Protein AF-A0A1N6SC49-F1 (afdb_monomer_lite)

Sequence (322 aa):
MNSLDRAREGTWRAARDRLRRPRDLLALYFQEPLQEEPRKALQETARELQNAAEGGMLEVKRRRFSQLYQELAEAQFSNSPLRHLPELASRGALLVVVVGLQGAILRDQSAWGEQTLPAHGHNPPRSEEAAGEPGAAEEMRLIVADVKDIMAKDPSARMDGAIKNILLQLQKYKKEAATFQKLKEQASEYRLEMYTRTFSASFQEIFSSIRRNYQEYQARKTGTPLMDTSKWSAVVVDQMEEAHRIHATALFLTKEQSNLREPLVTLARRAETAGALLDRDQEAARACAGGDQEAWRLNRAIAQEAARRLLDWTDSPHPEES

Organism: NCBI:txid159291

Structure (mmCIF, N/CA/C/O backbone):
data_AF-A0A1N6SC49-F1
#
_entry.id   AF-A0A1N6SC49-F1
#
loop_
_atom_site.group_PDB
_atom_site.id
_atom_site.type_symbol
_atom_site.label_atom_id
_atom_site.label_alt_id
_atom_site.label_comp_id
_atom_site.label_asym_id
_atom_site.label_entity_id
_atom_site.label_seq_id
_atom_site.pdbx_PDB_ins_code
_atom_site.Cartn_x
_atom_site.Cartn_y
_atom_site.Cartn_z
_atom_site.occupancy
_atom_site.B_iso_or_equiv
_atom_site.auth_seq_id
_atom_site.auth_comp_id
_atom_site.auth_asym_id
_atom_site.auth_atom_id
_atom_site.pdbx_PDB_model_num
ATOM 1 N N . MET A 1 1 ? -26.501 11.870 11.389 1.00 65.44 1 MET A N 1
ATOM 2 C CA . MET A 1 1 ? -25.057 11.575 11.276 1.00 65.44 1 MET A CA 1
ATOM 3 C C . MET A 1 1 ? -24.371 12.168 12.496 1.00 65.44 1 MET A C 1
ATOM 5 O O . MET A 1 1 ? -24.495 13.375 12.700 1.00 65.44 1 MET A O 1
ATOM 9 N N . ASN A 1 2 ? -23.781 11.341 13.364 1.00 86.25 2 ASN A N 1
ATOM 10 C CA . ASN A 1 2 ? -23.166 11.831 14.608 1.00 86.25 2 ASN A CA 1
ATOM 11 C C . ASN A 1 2 ? -21.835 12.576 14.304 1.00 86.25 2 ASN A C 1
ATOM 13 O O . ASN A 1 2 ? -21.420 12.681 13.146 1.00 86.25 2 ASN A O 1
ATOM 17 N N . SER A 1 3 ? -21.202 13.198 15.306 1.00 84.38 3 SER A N 1
ATOM 18 C CA . SER A 1 3 ? -19.935 13.937 15.123 1.00 84.38 3 SER A CA 1
ATOM 19 C C . SER A 1 3 ? -18.795 13.041 14.625 1.00 84.38 3 SER A C 1
ATOM 21 O O . SER A 1 3 ? -18.055 13.447 13.729 1.00 84.38 3 SER A O 1
ATOM 23 N N . LEU A 1 4 ? -18.714 11.811 15.135 1.00 87.00 4 LEU A N 1
ATOM 24 C CA . LEU A 1 4 ? -17.745 10.799 14.718 1.00 87.00 4 LEU A CA 1
ATOM 25 C C . LEU A 1 4 ? -17.907 10.422 13.234 1.00 87.00 4 LEU A C 1
ATOM 27 O O . LEU A 1 4 ? -16.926 10.400 12.495 1.00 87.00 4 LEU A O 1
ATOM 31 N N . ASP A 1 5 ? -19.134 10.190 12.771 1.00 88.19 5 ASP A N 1
ATOM 32 C CA . ASP A 1 5 ? -19.440 9.852 11.378 1.00 88.19 5 ASP A CA 1
ATOM 33 C C . ASP A 1 5 ? -19.028 10.986 10.430 1.00 88.19 5 ASP A C 1
ATOM 35 O O . ASP A 1 5 ? -18.439 10.740 9.381 1.00 88.19 5 ASP A O 1
ATOM 39 N N . ARG A 1 6 ? -19.279 12.247 10.817 1.00 86.94 6 ARG A N 1
ATOM 40 C CA . ARG A 1 6 ? -18.839 13.427 10.051 1.00 86.94 6 ARG A CA 1
ATOM 41 C C . ARG A 1 6 ? -17.319 13.524 9.959 1.00 86.94 6 ARG A C 1
ATOM 43 O O . ARG A 1 6 ? -16.801 13.779 8.873 1.00 86.94 6 ARG A O 1
ATOM 50 N N . ALA A 1 7 ? -16.618 13.314 11.073 1.00 84.00 7 ALA A N 1
ATOM 51 C CA . ALA A 1 7 ? -15.157 13.338 11.102 1.00 84.00 7 ALA A CA 1
ATOM 52 C C . ALA A 1 7 ? -14.558 12.234 10.214 1.00 84.00 7 ALA A C 1
ATOM 54 O O . ALA A 1 7 ? -13.645 12.497 9.426 1.00 84.00 7 ALA A O 1
ATOM 55 N N . ARG A 1 8 ? -15.120 11.021 10.287 1.00 89.44 8 ARG A N 1
ATOM 56 C CA . ARG A 1 8 ? -14.730 9.871 9.460 1.00 89.44 8 ARG A CA 1
ATOM 57 C C . ARG A 1 8 ? -14.960 10.124 7.974 1.00 89.44 8 ARG A C 1
ATOM 59 O O . ARG A 1 8 ? -14.041 9.969 7.185 1.00 89.44 8 ARG A O 1
ATOM 66 N N . GLU A 1 9 ? -16.150 10.572 7.589 1.00 90.00 9 GLU A N 1
ATOM 67 C CA . GLU A 1 9 ? -16.494 10.833 6.185 1.00 90.00 9 GLU A CA 1
ATOM 68 C C . GLU A 1 9 ? -15.577 11.895 5.552 1.00 90.00 9 GLU A C 1
ATOM 70 O O . GLU A 1 9 ? -15.081 11.719 4.438 1.00 90.00 9 GLU A O 1
ATOM 75 N N . GLY A 1 10 ? -15.317 12.998 6.265 1.00 86.19 10 GLY A N 1
ATOM 76 C CA . GLY A 1 10 ? -14.465 14.077 5.760 1.00 86.19 10 GLY A CA 1
ATOM 77 C C . GLY A 1 10 ? -13.015 13.638 5.549 1.00 86.19 10 GLY A C 1
ATOM 78 O O . GLY A 1 10 ? -12.429 13.905 4.498 1.00 86.19 10 GLY A O 1
ATOM 79 N N . THR A 1 11 ? -12.447 12.927 6.524 1.00 87.12 11 THR A N 1
ATOM 80 C CA . THR A 1 11 ? -11.065 12.429 6.442 1.00 87.12 11 THR A CA 1
ATOM 81 C C . THR A 1 11 ? -10.917 11.281 5.442 1.00 87.12 11 THR A C 1
ATOM 83 O O . THR A 1 11 ? -9.920 11.234 4.721 1.00 87.12 11 THR A O 1
ATOM 86 N N . TRP A 1 12 ? -11.935 10.428 5.297 1.00 93.88 12 TRP A N 1
ATOM 87 C CA . TRP A 1 12 ? -11.962 9.375 4.284 1.00 93.88 12 TRP A CA 1
ATOM 88 C C . TRP A 1 12 ? -11.937 9.932 2.863 1.00 93.88 12 TRP A C 1
ATOM 90 O O . TRP A 1 12 ? -11.130 9.490 2.045 1.00 93.88 12 TRP A O 1
ATOM 100 N N . ARG A 1 13 ? -12.770 10.939 2.560 1.00 91.12 13 ARG A N 1
ATOM 101 C CA . ARG A 1 13 ? -12.762 11.594 1.239 1.00 91.12 13 ARG A CA 1
ATOM 102 C C . ARG A 1 13 ? -11.380 12.148 0.910 1.00 91.12 13 ARG A C 1
ATOM 104 O O . ARG A 1 13 ? -10.853 11.870 -0.162 1.00 91.12 13 ARG A O 1
ATOM 111 N N . ALA A 1 14 ? -10.760 12.833 1.871 1.00 90.50 14 ALA A N 1
ATOM 112 C CA . ALA A 1 14 ? -9.410 13.362 1.719 1.00 90.50 14 ALA A CA 1
ATOM 113 C C . ALA A 1 14 ? -8.366 12.262 1.442 1.00 90.50 14 ALA A C 1
ATOM 115 O O . ALA A 1 14 ? -7.485 12.462 0.601 1.00 90.50 14 ALA A O 1
ATOM 116 N N . ALA A 1 15 ? -8.460 11.112 2.115 1.00 90.56 15 ALA A N 1
ATOM 117 C CA . ALA A 1 15 ? -7.576 9.970 1.886 1.00 90.56 15 ALA A CA 1
ATOM 118 C C . ALA A 1 15 ? -7.801 9.342 0.503 1.00 90.56 15 ALA A C 1
ATOM 120 O O . ALA A 1 15 ? -6.850 9.090 -0.238 1.00 90.56 15 ALA A O 1
ATOM 121 N N . ARG A 1 16 ? -9.065 9.148 0.114 1.00 90.31 16 ARG A N 1
ATOM 122 C CA . ARG A 1 16 ? -9.446 8.579 -1.181 1.00 90.31 16 ARG A CA 1
ATOM 123 C C . ARG A 1 16 ? -8.952 9.430 -2.350 1.00 90.31 16 ARG A C 1
ATOM 125 O O . ARG A 1 16 ? -8.431 8.881 -3.316 1.00 90.31 16 ARG A O 1
ATOM 132 N N . ASP A 1 17 ? -9.046 10.752 -2.250 1.00 87.44 17 ASP A N 1
ATOM 133 C CA . ASP A 1 17 ? -8.584 11.667 -3.303 1.00 87.44 17 ASP A CA 1
ATOM 134 C C . ASP A 1 17 ? -7.054 11.617 -3.491 1.00 87.44 17 ASP A C 1
ATOM 136 O O . ASP A 1 17 ? -6.542 11.815 -4.596 1.00 87.44 17 ASP A O 1
ATOM 140 N N . ARG A 1 18 ? -6.318 11.263 -2.430 1.00 88.12 18 ARG A N 1
ATOM 141 C CA . ARG A 1 18 ? -4.852 11.131 -2.404 1.00 88.12 18 ARG A CA 1
ATOM 142 C C . ARG A 1 18 ? -4.341 9.754 -2.819 1.00 88.12 18 ARG A C 1
ATOM 144 O O . ARG A 1 18 ? -3.142 9.582 -3.000 1.00 88.12 18 ARG A O 1
ATOM 151 N N . LEU A 1 19 ? -5.215 8.780 -3.079 1.00 83.31 19 LEU A N 1
ATOM 152 C CA . LEU A 1 19 ? -4.819 7.439 -3.538 1.00 83.31 19 LEU A CA 1
ATOM 153 C C . LEU A 1 19 ? -3.947 7.452 -4.803 1.00 83.31 19 LEU A C 1
ATOM 155 O O . LEU A 1 19 ? -3.136 6.550 -5.021 1.00 83.31 19 LEU A O 1
ATOM 159 N N . ARG A 1 20 ? -4.104 8.463 -5.663 1.00 80.88 20 ARG A N 1
ATOM 160 C CA . ARG A 1 20 ? -3.276 8.623 -6.870 1.00 80.88 20 ARG A CA 1
ATOM 161 C C . ARG A 1 20 ? -1.823 8.980 -6.553 1.00 80.88 20 ARG A C 1
ATOM 163 O O . ARG A 1 20 ? -0.958 8.761 -7.393 1.00 80.88 20 ARG A O 1
ATOM 170 N N . ARG A 1 21 ? -1.567 9.530 -5.368 1.00 86.94 21 ARG A N 1
ATOM 171 C CA . ARG A 1 21 ? -0.260 9.968 -4.882 1.00 86.94 21 ARG A CA 1
ATOM 172 C C . ARG A 1 21 ? -0.100 9.503 -3.434 1.00 86.94 21 ARG A C 1
ATOM 174 O O . ARG A 1 21 ? -0.287 10.291 -2.518 1.00 86.94 21 ARG A O 1
ATOM 181 N N . PRO A 1 22 ? 0.250 8.227 -3.204 1.00 87.12 22 PRO A N 1
ATOM 182 C CA . PRO A 1 22 ? 0.373 7.656 -1.862 1.00 87.12 22 PRO A CA 1
ATOM 183 C C . PRO A 1 22 ? 1.244 8.450 -0.887 1.00 87.12 22 PRO A C 1
ATOM 185 O O . PRO A 1 22 ? 0.973 8.429 0.307 1.00 87.12 22 PRO A O 1
ATOM 188 N N . ARG A 1 23 ? 2.253 9.178 -1.383 1.00 90.50 23 ARG A N 1
ATOM 189 C CA . ARG A 1 23 ? 3.064 10.082 -0.559 1.00 90.50 23 ARG A CA 1
ATOM 190 C C . ARG A 1 23 ? 2.211 11.152 0.129 1.00 90.50 23 ARG A C 1
ATOM 192 O O . ARG A 1 23 ? 2.432 11.440 1.296 1.00 90.50 23 ARG A O 1
ATOM 199 N N . ASP A 1 24 ? 1.167 11.651 -0.529 1.00 91.88 24 ASP A N 1
ATOM 200 C CA . ASP A 1 24 ? 0.245 12.638 0.039 1.00 91.88 24 ASP A CA 1
ATOM 201 C C . ASP A 1 24 ? -0.553 12.061 1.231 1.00 91.88 24 ASP A C 1
ATOM 203 O O . ASP A 1 24 ? -1.076 12.820 2.049 1.00 91.88 24 ASP A O 1
ATOM 207 N N . LEU A 1 25 ? -0.648 10.726 1.367 1.00 93.06 25 LEU A N 1
ATOM 208 C CA . LEU A 1 25 ? -1.210 10.087 2.564 1.00 93.06 25 LEU A CA 1
ATOM 209 C C . LEU A 1 25 ? -0.300 10.285 3.783 1.00 93.06 25 LEU A C 1
ATOM 211 O O . LEU A 1 25 ? -0.813 10.400 4.893 1.00 93.06 25 LEU A O 1
ATOM 215 N N . LEU A 1 26 ? 1.023 10.378 3.599 1.00 92.31 26 LEU A N 1
ATOM 216 C CA . LEU A 1 26 ? 1.944 10.686 4.696 1.00 92.31 26 LEU A CA 1
ATOM 217 C C . LEU A 1 26 ? 1.663 12.075 5.264 1.00 92.31 26 LEU A C 1
ATOM 219 O O . LEU A 1 26 ? 1.499 12.217 6.474 1.00 92.31 26 LEU A O 1
ATOM 223 N N . ALA A 1 27 ? 1.498 13.071 4.390 1.00 90.69 27 ALA A N 1
ATOM 224 C CA . ALA A 1 27 ? 1.121 14.421 4.797 1.00 90.69 27 ALA A CA 1
ATOM 225 C C . ALA A 1 27 ? -0.239 14.453 5.516 1.00 90.69 27 ALA A C 1
ATOM 227 O O . ALA A 1 27 ? -0.410 15.197 6.480 1.00 90.69 27 ALA A O 1
ATOM 228 N N . LEU A 1 28 ? -1.199 13.624 5.084 1.00 93.38 28 LEU A N 1
ATOM 229 C CA . LEU A 1 28 ? -2.517 13.541 5.716 1.00 93.38 28 LEU A CA 1
ATOM 230 C C . LEU A 1 28 ? -2.470 12.926 7.126 1.00 93.38 28 LEU A C 1
ATOM 232 O O . LEU A 1 28 ? -3.187 13.403 8.006 1.00 93.38 28 LEU A O 1
ATOM 236 N N . TYR A 1 29 ? -1.676 11.872 7.339 1.00 94.12 29 TYR A N 1
ATOM 237 C CA . TYR A 1 29 ? -1.723 11.079 8.575 1.00 94.12 29 TYR A CA 1
ATOM 238 C C . TYR A 1 29 ? -0.584 11.337 9.567 1.00 94.12 29 TYR A C 1
ATOM 240 O O . TYR A 1 29 ? -0.800 11.175 10.766 1.00 94.12 29 TYR A O 1
ATOM 248 N N . PHE A 1 30 ? 0.601 11.728 9.100 1.00 91.62 30 PHE A N 1
ATOM 249 C CA . PHE A 1 30 ? 1.808 11.838 9.930 1.00 91.62 30 PHE A CA 1
ATOM 250 C C . PHE A 1 30 ? 2.392 13.250 10.004 1.00 91.62 30 PHE A C 1
ATOM 252 O O . PHE A 1 30 ? 3.322 13.456 10.778 1.00 91.62 30 PHE A O 1
ATOM 259 N N . GLN A 1 31 ? 1.798 14.206 9.276 1.00 85.06 31 GLN A N 1
ATOM 260 C CA . GLN A 1 31 ? 2.284 15.580 9.101 1.00 85.06 31 GLN A CA 1
ATOM 261 C C . GLN A 1 31 ? 3.653 15.626 8.395 1.00 85.06 31 GLN A C 1
ATOM 263 O O . GLN A 1 31 ? 4.492 14.740 8.543 1.00 85.06 31 GLN A O 1
ATOM 268 N N . GLU A 1 32 ? 3.878 16.656 7.582 1.00 80.94 32 GLU A N 1
ATOM 269 C CA . GLU A 1 32 ? 5.190 16.926 6.987 1.00 80.94 32 GLU A CA 1
ATOM 270 C C . GLU A 1 32 ? 5.750 18.220 7.599 1.00 80.94 32 GLU A C 1
ATOM 272 O O . GLU A 1 32 ? 5.005 19.201 7.678 1.00 80.94 32 GLU A O 1
ATOM 277 N N . PRO A 1 33 ? 7.020 18.248 8.050 1.00 84.44 33 PRO A N 1
ATOM 278 C CA . PRO A 1 33 ? 8.026 17.178 8.001 1.00 84.44 33 PRO A CA 1
ATOM 279 C C . PRO A 1 33 ? 7.710 15.957 8.892 1.00 84.44 33 PRO A C 1
ATOM 281 O O . PRO A 1 33 ? 7.171 16.108 9.986 1.00 84.44 33 PRO A O 1
ATOM 284 N N . LEU A 1 34 ? 8.065 14.745 8.430 1.00 87.25 34 LEU A N 1
ATOM 285 C CA . LEU A 1 34 ? 7.863 13.509 9.200 1.00 87.25 34 LEU A CA 1
ATOM 286 C C . LEU A 1 34 ? 8.675 13.552 10.497 1.00 87.25 34 LEU A C 1
ATOM 288 O O . LEU A 1 34 ? 9.911 13.598 10.460 1.00 87.25 34 LEU A O 1
ATOM 292 N N . GLN A 1 35 ? 7.973 13.451 11.623 1.00 90.62 35 GLN A N 1
ATOM 293 C CA . GLN A 1 35 ? 8.569 13.294 12.949 1.00 90.62 35 GLN A CA 1
ATOM 294 C C . GLN A 1 35 ? 9.328 11.957 13.070 1.00 90.62 35 GLN A C 1
ATOM 296 O O . GLN A 1 35 ? 9.097 11.024 12.297 1.00 90.62 35 GLN A O 1
ATOM 301 N N . GLU A 1 36 ? 10.225 11.858 14.056 1.00 90.94 36 GLU A N 1
ATOM 302 C CA . GLU A 1 36 ? 11.112 10.698 14.250 1.00 90.94 36 GLU A CA 1
ATOM 303 C C . GLU A 1 36 ? 10.345 9.382 14.455 1.00 90.94 36 GLU A C 1
ATOM 305 O O . GLU A 1 36 ? 10.620 8.397 13.770 1.00 90.94 36 GLU A O 1
ATOM 310 N N . GLU A 1 37 ? 9.333 9.377 15.326 1.00 92.25 37 GLU A N 1
ATOM 311 C CA . GLU A 1 37 ? 8.529 8.184 15.629 1.00 92.25 37 GLU A CA 1
ATOM 312 C C . GLU A 1 37 ? 7.758 7.650 14.397 1.00 92.25 37 GLU A C 1
ATOM 314 O O . GLU A 1 37 ? 7.960 6.490 14.023 1.00 92.25 37 GLU A O 1
ATOM 319 N N . PRO A 1 38 ? 6.947 8.457 13.674 1.00 92.56 38 PRO A N 1
ATOM 320 C CA . PRO A 1 38 ? 6.351 8.039 12.403 1.00 92.56 38 PRO A CA 1
ATOM 321 C C . PRO A 1 38 ? 7.368 7.554 11.369 1.00 92.56 38 PRO A C 1
ATOM 323 O O . PRO A 1 38 ? 7.119 6.561 10.685 1.00 92.56 38 PRO A O 1
ATOM 326 N N . ARG A 1 39 ? 8.521 8.227 11.253 1.00 94.19 39 ARG A N 1
ATOM 327 C CA . ARG A 1 39 ? 9.586 7.835 10.320 1.00 94.19 39 ARG A CA 1
ATOM 328 C C . ARG A 1 39 ? 10.118 6.444 10.648 1.00 94.19 39 ARG A C 1
ATOM 330 O O . ARG A 1 39 ? 10.185 5.600 9.756 1.00 94.19 39 ARG A O 1
ATOM 337 N N . LYS A 1 40 ? 10.430 6.185 11.918 1.00 95.44 40 LYS A N 1
ATOM 338 C CA . LYS A 1 40 ? 10.883 4.876 12.395 1.00 95.44 40 LYS A CA 1
ATOM 339 C C . LYS A 1 40 ? 9.834 3.796 12.134 1.00 95.44 40 LYS A C 1
ATOM 341 O O . LYS A 1 40 ? 10.169 2.746 11.592 1.00 95.44 40 LYS A O 1
ATOM 346 N N . ALA A 1 41 ? 8.563 4.076 12.415 1.00 95.19 41 ALA A N 1
ATOM 347 C CA . ALA A 1 41 ? 7.479 3.127 12.173 1.00 95.19 41 ALA A CA 1
ATOM 348 C C . ALA A 1 41 ? 7.284 2.810 10.675 1.00 95.19 41 ALA A C 1
ATOM 350 O O . ALA A 1 41 ? 6.995 1.667 10.307 1.00 95.19 41 ALA A O 1
ATOM 351 N N . LEU A 1 42 ? 7.467 3.793 9.786 1.00 95.81 42 LEU A N 1
ATOM 352 C CA . LEU A 1 42 ? 7.453 3.586 8.332 1.00 95.81 42 LEU A CA 1
ATOM 353 C C . LEU A 1 42 ? 8.654 2.745 7.869 1.00 95.81 42 LEU A C 1
ATOM 355 O O . LEU A 1 42 ? 8.467 1.825 7.075 1.00 95.81 42 LEU A O 1
ATOM 359 N N . GLN A 1 43 ? 9.854 2.991 8.404 1.00 96.38 43 GLN A N 1
ATOM 360 C CA . GLN A 1 43 ? 11.052 2.189 8.117 1.00 96.38 43 GLN A CA 1
ATOM 361 C C . GLN A 1 43 ? 10.914 0.741 8.613 1.00 96.38 43 GLN A C 1
ATOM 363 O O . GLN A 1 43 ? 11.275 -0.197 7.904 1.00 96.38 43 GLN A O 1
ATOM 368 N N . GLU A 1 44 ? 10.350 0.530 9.802 1.00 96.75 44 GLU A N 1
ATOM 369 C CA . GLU A 1 44 ? 10.025 -0.806 10.317 1.00 96.75 44 GLU A CA 1
ATOM 370 C C . GLU A 1 44 ? 8.997 -1.505 9.423 1.00 96.75 44 GLU A C 1
ATOM 372 O O . GLU A 1 44 ? 9.187 -2.659 9.045 1.00 96.75 44 GLU A O 1
ATOM 377 N N . THR A 1 45 ? 7.964 -0.780 8.986 1.00 96.69 45 THR A N 1
ATOM 378 C CA . THR A 1 45 ? 6.970 -1.289 8.030 1.00 96.69 45 THR A CA 1
ATOM 379 C C . THR A 1 45 ? 7.610 -1.669 6.691 1.00 96.69 45 THR A C 1
ATOM 381 O O . THR A 1 45 ? 7.258 -2.693 6.109 1.00 96.69 45 THR A O 1
ATOM 384 N N . ALA A 1 46 ? 8.585 -0.896 6.209 1.00 96.94 46 ALA A N 1
ATOM 385 C CA . ALA A 1 46 ? 9.324 -1.228 4.998 1.00 96.94 46 ALA A CA 1
ATOM 386 C C . ALA A 1 46 ? 10.156 -2.510 5.162 1.00 96.94 46 ALA A C 1
ATOM 388 O O . ALA A 1 46 ? 10.118 -3.379 4.293 1.00 96.94 46 ALA A O 1
ATOM 389 N N . ARG A 1 47 ? 10.844 -2.678 6.299 1.00 96.75 47 ARG A N 1
ATOM 390 C CA . ARG A 1 47 ? 11.583 -3.915 6.615 1.00 96.75 47 ARG A CA 1
ATOM 391 C C . ARG A 1 47 ? 10.653 -5.119 6.719 1.00 96.75 47 ARG A C 1
ATOM 393 O O . ARG A 1 47 ? 10.979 -6.193 6.227 1.00 96.75 47 ARG A O 1
ATOM 400 N N . GLU A 1 48 ? 9.483 -4.949 7.330 1.00 96.38 48 GLU A N 1
ATOM 401 C CA . GLU A 1 48 ? 8.459 -5.994 7.378 1.00 96.38 48 GLU A CA 1
ATOM 402 C C . GLU A 1 48 ? 8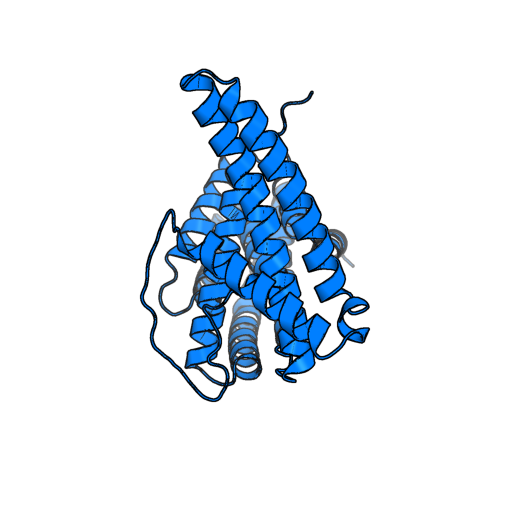.006 -6.420 5.980 1.00 96.38 48 GLU A C 1
ATOM 404 O O . GLU A 1 48 ? 7.870 -7.612 5.732 1.00 96.38 48 GLU A O 1
ATOM 409 N N . LEU A 1 49 ? 7.792 -5.464 5.073 1.00 96.56 49 LEU A N 1
ATOM 410 C CA . LEU A 1 49 ? 7.414 -5.733 3.685 1.00 96.56 49 LEU A CA 1
ATOM 411 C C . LEU A 1 49 ? 8.547 -6.403 2.889 1.00 96.56 49 LEU A C 1
ATOM 413 O O . LEU A 1 49 ? 8.268 -7.283 2.081 1.00 96.56 49 LEU A O 1
ATOM 417 N N . GLN A 1 50 ? 9.811 -6.038 3.132 1.00 94.94 50 GLN A N 1
ATOM 418 C CA . GLN A 1 50 ? 10.979 -6.702 2.529 1.00 94.94 50 GLN A CA 1
ATOM 419 C C . GLN A 1 50 ? 11.122 -8.155 2.983 1.00 94.94 50 GLN A C 1
ATOM 421 O O . GLN A 1 50 ? 11.458 -9.020 2.176 1.00 94.94 50 GLN A O 1
ATOM 426 N N . ASN A 1 51 ? 10.863 -8.408 4.267 1.00 92.94 51 ASN A N 1
ATOM 427 C CA . ASN A 1 51 ? 11.046 -9.710 4.903 1.00 92.94 51 ASN A CA 1
ATOM 428 C C . ASN A 1 51 ? 9.798 -10.605 4.837 1.00 92.94 51 ASN A C 1
ATOM 430 O O . ASN A 1 51 ? 9.844 -11.733 5.324 1.00 92.94 51 ASN A O 1
ATOM 434 N N . ALA A 1 52 ? 8.686 -10.120 4.276 1.00 91.88 52 ALA A N 1
ATOM 435 C CA . ALA A 1 52 ? 7.476 -10.912 4.094 1.00 91.88 52 ALA A CA 1
ATOM 436 C C . ALA A 1 52 ? 7.763 -12.050 3.104 1.00 91.88 52 ALA A C 1
ATOM 438 O O . ALA A 1 52 ? 7.998 -11.804 1.919 1.00 91.88 52 ALA A O 1
ATOM 439 N N . ALA A 1 53 ? 7.800 -13.283 3.613 1.00 79.12 53 ALA A N 1
ATOM 440 C CA . ALA A 1 53 ? 8.386 -14.427 2.924 1.00 79.12 53 ALA A CA 1
ATOM 441 C C . ALA A 1 53 ? 7.567 -14.849 1.693 1.00 79.12 53 ALA A C 1
ATOM 443 O O . ALA A 1 53 ? 7.897 -14.494 0.559 1.00 79.12 53 ALA A O 1
ATOM 444 N N . GLU A 1 54 ? 6.502 -15.621 1.920 1.00 74.69 54 GLU A N 1
ATOM 445 C CA . GLU A 1 54 ? 5.653 -16.176 0.861 1.00 74.69 54 GLU A CA 1
ATOM 446 C C . GLU A 1 54 ? 4.421 -15.309 0.617 1.00 74.69 54 GLU A C 1
ATOM 448 O O . GLU A 1 54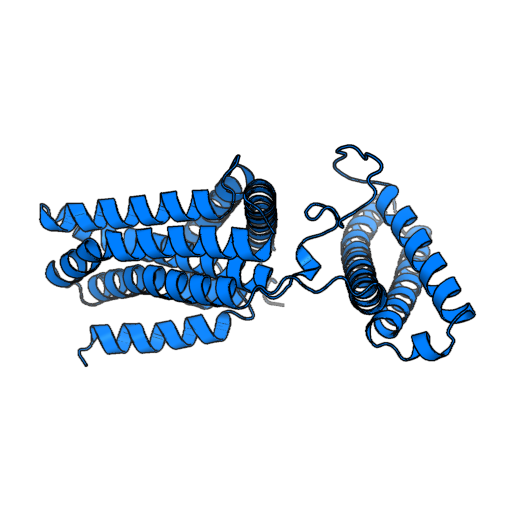 ? 3.970 -15.189 -0.523 1.00 74.69 54 GLU A O 1
ATOM 453 N N . GLY A 1 55 ? 3.898 -14.657 1.664 1.00 84.44 55 GLY A N 1
ATOM 454 C CA . GLY A 1 55 ? 2.632 -13.948 1.562 1.00 84.44 55 GLY A CA 1
ATOM 455 C C . GLY A 1 55 ? 2.718 -12.481 1.159 1.00 84.44 55 GLY A C 1
ATOM 456 O O . GLY A 1 55 ? 1.687 -11.866 0.871 1.00 84.44 55 GLY A O 1
ATOM 457 N N . GLY A 1 56 ? 3.930 -11.921 1.109 1.00 94.25 56 GLY A N 1
ATOM 458 C CA . GLY A 1 56 ? 4.188 -10.561 0.641 1.00 94.25 56 GLY A CA 1
ATOM 459 C C . GLY A 1 56 ? 3.266 -9.527 1.296 1.00 94.25 56 GLY A C 1
ATOM 460 O O . GLY A 1 56 ? 3.132 -9.453 2.518 1.00 94.25 56 GLY A O 1
ATOM 461 N N . MET A 1 57 ? 2.592 -8.730 0.466 1.00 96.69 57 MET A N 1
ATOM 462 C CA . MET A 1 57 ? 1.712 -7.652 0.922 1.00 96.69 57 MET A CA 1
ATOM 463 C C . MET A 1 57 ? 0.529 -8.178 1.749 1.00 96.69 57 MET A C 1
ATOM 465 O O . MET A 1 57 ? 0.162 -7.582 2.765 1.00 96.69 57 MET A O 1
ATOM 469 N N . LEU A 1 58 ? -0.065 -9.305 1.345 1.00 97.12 58 LEU A N 1
ATOM 470 C CA . LEU A 1 58 ? -1.211 -9.887 2.041 1.00 97.12 58 LEU A CA 1
ATOM 471 C C . LEU A 1 58 ? -0.849 -10.333 3.463 1.00 97.12 58 LEU A C 1
ATOM 473 O O . LEU A 1 58 ? -1.629 -10.105 4.389 1.00 97.12 58 LEU A O 1
ATOM 477 N N . GLU A 1 59 ? 0.329 -10.927 3.653 1.00 96.69 59 GLU A N 1
ATOM 478 C CA . GLU A 1 59 ? 0.822 -11.363 4.965 1.00 96.69 59 GLU A CA 1
ATOM 479 C C . GLU A 1 59 ? 0.945 -10.190 5.941 1.00 96.69 59 GLU A C 1
ATOM 481 O O . GLU A 1 59 ? 0.411 -10.240 7.055 1.00 96.69 59 GLU A O 1
ATOM 486 N N . VAL A 1 60 ? 1.572 -9.095 5.498 1.00 97.56 60 VAL A N 1
ATOM 487 C CA . VAL A 1 60 ? 1.744 -7.886 6.315 1.00 97.56 60 VAL A CA 1
ATOM 488 C C . VAL A 1 60 ? 0.389 -7.292 6.700 1.00 97.56 60 VAL A C 1
ATOM 490 O O . VAL A 1 60 ? 0.166 -6.976 7.872 1.00 97.56 60 VAL A O 1
ATOM 493 N N . LYS A 1 61 ? -0.552 -7.191 5.751 1.00 98.06 61 LYS A N 1
ATOM 494 C CA . LYS A 1 61 ? -1.912 -6.705 6.037 1.00 98.06 61 LYS A CA 1
ATOM 495 C C . LYS A 1 61 ? -2.654 -7.617 7.008 1.00 98.06 61 LYS A C 1
ATOM 497 O O . LYS A 1 61 ? -3.252 -7.116 7.958 1.00 98.06 61 LYS A O 1
ATOM 502 N N . ARG A 1 62 ? -2.595 -8.939 6.810 1.00 97.50 62 ARG A N 1
ATOM 503 C CA . ARG A 1 62 ? -3.252 -9.929 7.677 1.00 97.50 62 ARG A CA 1
ATOM 504 C C . ARG A 1 62 ? -2.747 -9.820 9.110 1.00 97.50 62 ARG A C 1
ATOM 506 O O . ARG A 1 62 ? -3.564 -9.744 10.028 1.00 97.50 62 ARG A O 1
ATOM 513 N N . ARG A 1 63 ? -1.428 -9.724 9.306 1.00 96.44 63 ARG A N 1
ATOM 514 C CA . ARG A 1 63 ? -0.827 -9.516 10.632 1.00 96.44 63 ARG A CA 1
ATOM 515 C C . ARG A 1 63 ? -1.307 -8.213 11.273 1.00 96.44 63 ARG A C 1
ATOM 517 O O . ARG A 1 63 ? -1.745 -8.235 12.419 1.00 96.44 63 ARG A O 1
ATOM 524 N N . ARG A 1 64 ? -1.278 -7.098 10.536 1.00 96.69 64 ARG A N 1
ATOM 525 C CA . ARG A 1 64 ? -1.647 -5.771 11.065 1.00 96.69 64 ARG A CA 1
ATOM 526 C C . ARG A 1 64 ? -3.127 -5.648 11.401 1.00 96.69 64 ARG A C 1
ATOM 528 O O . ARG A 1 64 ? -3.454 -5.151 12.473 1.00 96.69 64 ARG A O 1
ATOM 535 N N . PHE A 1 65 ? -4.019 -6.133 10.538 1.00 97.56 65 PHE A N 1
ATOM 536 C CA . PHE A 1 65 ? -5.442 -6.199 10.871 1.00 97.56 65 PHE A CA 1
ATOM 537 C C . PHE A 1 65 ? -5.675 -7.072 12.105 1.00 97.56 65 PHE A C 1
ATOM 539 O O . PHE A 1 65 ? -6.373 -6.641 13.017 1.00 97.56 65 PHE A O 1
ATOM 546 N N . SER A 1 66 ? -5.051 -8.252 12.179 1.00 96.75 66 SER A N 1
ATOM 547 C CA . SER A 1 66 ? -5.211 -9.150 13.332 1.00 96.75 66 SER A CA 1
ATOM 548 C C . SER A 1 66 ? -4.783 -8.483 14.642 1.00 96.75 66 SER A C 1
ATOM 550 O O . SER A 1 66 ? -5.533 -8.526 15.611 1.00 96.75 66 SER A O 1
ATOM 552 N N . GLN A 1 67 ? -3.634 -7.801 14.654 1.00 95.50 67 GLN A N 1
ATOM 553 C CA . GLN A 1 67 ? -3.155 -7.042 15.816 1.00 95.50 67 GLN A CA 1
ATOM 554 C C . GLN A 1 67 ? -4.138 -5.934 16.223 1.00 95.50 67 GLN A C 1
ATOM 556 O O . GLN A 1 67 ? -4.539 -5.864 17.381 1.00 95.50 67 GLN A O 1
ATOM 561 N N . LEU A 1 68 ? -4.588 -5.112 15.266 1.00 95.88 68 LEU A N 1
ATOM 562 C CA . LEU A 1 68 ? -5.553 -4.039 15.530 1.00 95.88 68 LEU A CA 1
ATOM 563 C C . LEU A 1 68 ? -6.869 -4.575 16.112 1.00 95.88 68 LEU A C 1
ATOM 565 O O . LEU A 1 68 ? -7.395 -4.011 17.070 1.00 95.88 68 LEU A O 1
ATOM 569 N N . TYR A 1 69 ? -7.413 -5.661 15.557 1.00 96.56 69 TYR A N 1
ATOM 570 C CA . TYR A 1 69 ? -8.666 -6.231 16.056 1.00 96.56 69 TYR A CA 1
ATOM 571 C C . TYR A 1 69 ? -8.509 -6.982 17.373 1.00 96.56 69 TYR A C 1
ATOM 573 O O . TYR A 1 69 ? -9.455 -6.985 18.157 1.00 96.56 69 TYR A O 1
ATOM 581 N N . GLN A 1 70 ? -7.344 -7.569 17.653 1.00 94.19 70 GLN A N 1
ATOM 582 C CA . GLN A 1 70 ? -7.055 -8.154 18.961 1.00 94.19 70 GLN A CA 1
ATOM 583 C C . GLN A 1 70 ? -7.095 -7.076 20.054 1.00 94.19 70 GLN A C 1
ATOM 585 O O . GLN A 1 70 ? -7.806 -7.235 21.044 1.00 94.19 70 GLN A O 1
ATOM 590 N N . GLU A 1 71 ? -6.435 -5.938 19.835 1.00 92.75 71 GLU A N 1
ATOM 591 C CA . GLU A 1 71 ? -6.469 -4.800 20.765 1.00 92.75 71 GLU A CA 1
ATOM 592 C C . GLU A 1 71 ? -7.884 -4.212 20.919 1.00 92.75 71 GLU A C 1
ATOM 594 O O . GLU A 1 71 ? -8.333 -3.897 22.023 1.00 92.75 71 GLU A O 1
ATOM 599 N N . LEU A 1 72 ? -8.635 -4.093 19.819 1.00 93.50 72 LEU A N 1
ATOM 600 C CA . LEU A 1 72 ? -10.034 -3.657 19.866 1.00 93.50 72 LEU A CA 1
ATOM 601 C C . LEU A 1 72 ? -10.924 -4.657 20.621 1.00 93.50 72 LEU A C 1
ATOM 603 O O . LEU A 1 72 ? -11.851 -4.248 21.319 1.00 93.50 72 LEU A O 1
ATOM 607 N N . ALA A 1 73 ? -10.660 -5.960 20.510 1.00 92.94 73 ALA A N 1
ATOM 608 C CA . ALA A 1 73 ? -11.392 -6.987 21.244 1.00 92.94 73 ALA A CA 1
ATOM 609 C C . ALA A 1 73 ? -11.124 -6.905 22.754 1.00 92.94 73 ALA A C 1
ATOM 611 O O . ALA A 1 73 ? -12.058 -7.032 23.546 1.00 92.94 73 ALA A O 1
ATOM 612 N N . GLU A 1 74 ? -9.898 -6.586 23.174 1.00 91.44 74 GLU A N 1
ATOM 613 C CA . GLU A 1 74 ? -9.585 -6.312 24.584 1.00 91.44 74 GLU A CA 1
ATOM 614 C C . GLU A 1 74 ? -10.389 -5.131 25.136 1.00 91.44 74 GLU A C 1
ATOM 616 O O . GLU A 1 74 ? -10.730 -5.106 26.326 1.00 91.44 74 GLU A O 1
ATOM 621 N N . ALA A 1 75 ? -10.774 -4.190 24.266 1.00 86.75 75 ALA A N 1
ATOM 622 C CA . ALA A 1 75 ? -11.602 -3.058 24.643 1.00 86.75 75 ALA A CA 1
ATOM 623 C C . ALA A 1 75 ? -13.008 -3.497 25.051 1.00 86.75 75 ALA A C 1
ATOM 625 O O . ALA A 1 75 ? -13.708 -2.674 25.617 1.00 86.75 75 ALA A O 1
ATOM 626 N N . GLN A 1 76 ? -13.428 -4.754 24.840 1.00 86.06 76 GLN A N 1
ATOM 627 C CA . GLN A 1 76 ? -14.680 -5.328 25.361 1.00 86.06 76 GLN A CA 1
ATOM 628 C C . GLN A 1 76 ? -14.584 -5.769 26.827 1.00 86.06 76 GLN A C 1
ATOM 630 O O . GLN A 1 76 ? -15.594 -5.770 27.530 1.00 86.06 76 GLN A O 1
ATOM 635 N N . PHE A 1 77 ? -13.374 -6.060 27.320 1.00 87.75 77 PHE A N 1
ATOM 636 C CA . PHE A 1 77 ? -13.152 -6.580 28.675 1.00 87.75 77 PHE A CA 1
ATOM 637 C C . PHE A 1 77 ? -12.417 -5.606 29.599 1.00 87.75 77 PHE A C 1
ATOM 639 O O . PHE A 1 77 ? -12.718 -5.557 30.787 1.00 87.75 77 PHE A O 1
ATOM 646 N N . SER A 1 78 ? -11.558 -4.729 29.070 1.00 87.31 78 SER A N 1
ATOM 647 C CA . SER A 1 78 ? -10.808 -3.749 29.866 1.00 87.31 78 SER A CA 1
ATOM 648 C C . SER A 1 78 ? -10.813 -2.328 29.281 1.00 87.31 78 SER A C 1
ATOM 650 O O . SER A 1 78 ? -11.175 -2.112 28.126 1.00 87.31 78 SER A O 1
ATOM 652 N N . ASN A 1 79 ? -10.377 -1.360 30.097 1.00 84.81 79 ASN A N 1
ATOM 653 C CA . ASN A 1 79 ? -10.079 0.013 29.669 1.00 84.81 79 ASN A CA 1
ATOM 654 C C . ASN A 1 79 ? -8.621 0.177 29.195 1.00 84.81 79 ASN A C 1
ATOM 656 O O . ASN A 1 79 ? -8.196 1.299 28.932 1.00 84.81 79 ASN A O 1
ATOM 660 N N . SER A 1 80 ? -7.830 -0.902 29.119 1.00 82.94 80 SER A N 1
ATOM 661 C CA . SER A 1 80 ? -6.424 -0.818 28.701 1.00 82.94 80 SER A CA 1
ATOM 662 C C . SER A 1 80 ? -6.270 -0.204 27.301 1.00 82.94 80 SER A C 1
ATOM 664 O O . SER A 1 80 ? -5.475 0.729 27.181 1.00 82.94 80 SER A O 1
ATOM 666 N N . PRO A 1 81 ? -7.089 -0.561 26.290 1.00 79.69 81 PRO A N 1
ATOM 667 C CA . PRO A 1 81 ? -6.979 0.047 24.961 1.00 79.69 81 PRO A CA 1
ATOM 668 C C . PRO A 1 81 ? -7.283 1.548 24.928 1.00 79.69 81 PRO A C 1
ATOM 670 O O . PRO A 1 81 ? -6.748 2.258 24.083 1.00 79.69 81 PRO A O 1
ATOM 673 N N . LEU A 1 82 ? -8.081 2.064 25.874 1.00 83.88 82 LEU A N 1
ATOM 674 C CA . LEU A 1 82 ? -8.349 3.506 25.976 1.00 83.88 82 LEU A CA 1
ATOM 675 C C . LEU A 1 82 ? -7.087 4.305 26.338 1.00 83.88 82 LEU A C 1
ATOM 677 O O . LEU A 1 82 ? -6.990 5.482 26.003 1.00 83.88 82 LEU A O 1
ATOM 681 N N . ARG A 1 83 ? -6.107 3.672 26.995 1.00 86.81 83 ARG A N 1
ATOM 682 C CA . ARG A 1 83 ? -4.818 4.300 27.327 1.00 86.81 83 ARG A CA 1
ATOM 683 C C . ARG A 1 83 ? -3.868 4.370 26.134 1.00 86.81 83 ARG A C 1
ATOM 685 O O . ARG A 1 83 ? -2.941 5.167 26.174 1.00 86.81 83 ARG A O 1
ATOM 692 N N . HIS A 1 84 ? -4.119 3.565 25.102 1.00 91.25 84 HIS A N 1
ATOM 693 C CA . HIS A 1 84 ? -3.264 3.421 23.924 1.00 91.25 84 HIS A CA 1
ATOM 694 C C . HIS A 1 84 ? -3.971 3.859 22.628 1.00 91.25 84 HIS A C 1
ATOM 696 O O . HIS A 1 84 ? -3.677 3.368 21.536 1.00 91.25 84 HIS A O 1
ATOM 702 N N . LEU A 1 85 ? -4.958 4.758 22.740 1.00 93.12 85 LEU A N 1
ATOM 703 C CA . LEU A 1 85 ? -5.691 5.294 21.589 1.00 93.12 85 LEU A CA 1
ATOM 704 C C . LEU A 1 85 ? -4.789 6.020 20.576 1.00 93.12 85 LEU A C 1
ATOM 706 O O . LEU A 1 85 ? -5.006 5.824 19.377 1.00 93.12 85 LEU A O 1
ATOM 710 N N . PRO A 1 86 ? -3.792 6.835 20.983 1.00 93.31 86 PRO A N 1
ATOM 711 C CA . PRO A 1 86 ? -2.863 7.443 20.032 1.00 93.31 86 PRO A CA 1
ATOM 712 C C . PRO A 1 86 ? -2.096 6.401 19.208 1.00 93.31 86 PRO A C 1
ATOM 714 O O . PRO A 1 86 ? -1.985 6.531 17.990 1.00 93.31 86 PRO A O 1
ATOM 717 N N . GLU A 1 87 ? -1.621 5.333 19.843 1.00 94.12 87 GLU A N 1
ATOM 718 C CA . GLU A 1 87 ? -0.881 4.249 19.200 1.00 94.12 87 GLU A CA 1
ATOM 719 C C . GLU A 1 87 ? -1.782 3.444 18.261 1.00 94.12 87 GLU A C 1
ATOM 721 O O . GLU A 1 87 ? -1.390 3.155 17.129 1.00 94.12 87 GLU A O 1
ATOM 726 N N . LEU A 1 88 ? -3.016 3.150 18.685 1.00 95.00 88 LEU A N 1
ATOM 727 C CA . LEU A 1 88 ? -4.027 2.502 17.848 1.00 95.00 88 LEU A CA 1
ATOM 728 C C . LEU A 1 88 ? -4.350 3.353 16.607 1.00 95.00 88 LEU A C 1
ATOM 730 O O . LEU A 1 88 ? -4.434 2.827 15.494 1.00 95.00 88 LEU A O 1
ATOM 734 N N . ALA A 1 89 ? -4.475 4.675 16.774 1.00 95.56 89 ALA A N 1
ATOM 735 C CA . ALA A 1 89 ? -4.686 5.603 15.668 1.00 95.56 89 ALA A CA 1
ATOM 736 C C . ALA A 1 89 ? -3.503 5.587 14.688 1.00 95.56 89 ALA A C 1
ATOM 738 O O . ALA A 1 89 ? -3.712 5.481 13.476 1.00 95.56 89 ALA A O 1
ATOM 739 N N . SER A 1 90 ? -2.270 5.641 15.193 1.00 95.50 90 SER A N 1
ATOM 740 C CA . SER A 1 90 ? -1.049 5.595 14.378 1.00 95.50 90 SER A CA 1
ATOM 741 C C . SER A 1 90 ? -0.899 4.270 13.625 1.00 95.50 90 SER A C 1
ATOM 743 O O . SER A 1 90 ? -0.614 4.275 12.427 1.00 95.50 90 SER A O 1
ATOM 745 N N . ARG A 1 91 ? -1.171 3.126 14.268 1.00 96.12 91 ARG A N 1
ATOM 746 C CA . ARG A 1 91 ? -1.165 1.809 13.604 1.00 96.12 91 ARG A CA 1
ATOM 747 C C . ARG A 1 91 ? -2.227 1.713 12.504 1.00 96.12 91 ARG A C 1
ATOM 749 O O . ARG A 1 91 ? -1.934 1.202 11.423 1.00 96.12 91 ARG A O 1
ATOM 756 N N . GLY A 1 92 ? -3.427 2.251 12.742 1.00 97.25 92 GLY A N 1
ATOM 757 C CA . GLY A 1 92 ? -4.475 2.356 11.723 1.00 97.25 92 GLY A CA 1
ATOM 758 C C . GLY A 1 92 ? -4.048 3.214 10.526 1.00 97.25 92 GLY A C 1
ATOM 759 O O . GLY A 1 92 ? -4.243 2.813 9.380 1.00 97.25 92 GLY A O 1
ATOM 760 N N . ALA A 1 93 ? -3.396 4.354 10.774 1.00 96.94 93 ALA A N 1
ATOM 761 C CA . ALA A 1 93 ? -2.846 5.215 9.725 1.00 96.94 93 ALA A CA 1
ATOM 762 C C . ALA A 1 93 ? -1.755 4.518 8.898 1.00 96.94 93 ALA A C 1
ATOM 764 O O . ALA A 1 93 ? -1.773 4.596 7.670 1.00 96.94 93 ALA A O 1
ATOM 765 N N . LEU A 1 94 ? -0.835 3.792 9.542 1.00 96.81 94 LEU A N 1
ATOM 766 C CA . LEU A 1 94 ? 0.195 3.020 8.835 1.00 96.81 94 LEU A CA 1
ATOM 767 C C . LEU A 1 94 ? -0.438 1.987 7.902 1.00 96.81 94 LEU A C 1
ATOM 769 O O . LEU A 1 94 ? -0.017 1.851 6.756 1.00 96.81 94 LEU A O 1
ATOM 773 N N . LEU A 1 95 ? -1.480 1.291 8.364 1.00 97.69 95 LEU A N 1
ATOM 774 C CA . LEU A 1 95 ? -2.190 0.323 7.535 1.00 97.69 95 LEU A CA 1
ATOM 775 C C . LEU A 1 95 ? -2.899 0.991 6.346 1.00 97.69 95 LEU A C 1
ATOM 777 O O . LEU A 1 95 ? -2.844 0.455 5.242 1.00 97.69 95 LEU A O 1
ATOM 781 N N . VAL A 1 96 ? -3.479 2.185 6.526 1.00 97.50 96 VAL A N 1
ATOM 782 C CA . VAL A 1 96 ? -4.012 2.986 5.408 1.00 97.50 96 VAL A CA 1
ATOM 783 C C . VAL A 1 96 ? -2.928 3.281 4.371 1.00 97.50 96 VAL A C 1
ATOM 785 O O . VAL A 1 96 ? -3.172 3.107 3.179 1.00 97.50 96 VAL A O 1
ATOM 788 N N . VAL A 1 97 ? -1.729 3.686 4.797 1.00 97.19 97 VAL A N 1
ATOM 789 C CA . VAL A 1 97 ? -0.615 3.974 3.878 1.00 97.19 97 VAL A CA 1
ATOM 790 C C . VAL A 1 97 ? -0.162 2.718 3.135 1.00 97.19 97 VAL A C 1
ATOM 792 O O . VAL A 1 97 ? 0.005 2.770 1.919 1.00 97.19 97 VAL A O 1
ATOM 795 N N . VAL A 1 98 ? -0.018 1.583 3.825 1.00 97.31 98 VAL A N 1
ATOM 796 C CA . VAL A 1 98 ? 0.374 0.299 3.213 1.00 97.31 98 VAL A CA 1
ATOM 797 C C . VAL A 1 98 ? -0.646 -0.155 2.163 1.00 97.31 98 VAL A C 1
ATOM 799 O O . VAL A 1 98 ? -0.277 -0.488 1.036 1.00 97.31 98 VAL A O 1
ATOM 802 N N . VAL A 1 99 ? -1.938 -0.112 2.494 1.00 97.50 99 VAL A N 1
ATOM 803 C CA . VAL A 1 99 ? -3.018 -0.483 1.567 1.00 97.50 99 VAL A CA 1
ATOM 804 C C . VAL A 1 99 ? -3.106 0.519 0.405 1.00 97.50 99 VAL A C 1
ATOM 806 O O . VAL A 1 99 ? -3.240 0.132 -0.757 1.00 97.50 99 VAL A O 1
ATOM 809 N N . GLY A 1 100 ? -2.954 1.817 0.680 1.00 96.19 100 GLY A N 1
ATOM 810 C CA . GLY A 1 100 ? -2.916 2.863 -0.343 1.00 96.19 100 GLY A CA 1
ATOM 811 C C . GLY A 1 100 ? -1.746 2.706 -1.321 1.00 96.19 100 GLY A C 1
ATOM 812 O O . GLY A 1 100 ? -1.919 2.907 -2.527 1.00 96.19 100 GLY A O 1
ATOM 813 N N . LEU A 1 101 ? -0.579 2.286 -0.821 1.00 95.31 101 LEU A N 1
ATOM 814 C CA . LEU A 1 101 ? 0.602 1.946 -1.615 1.00 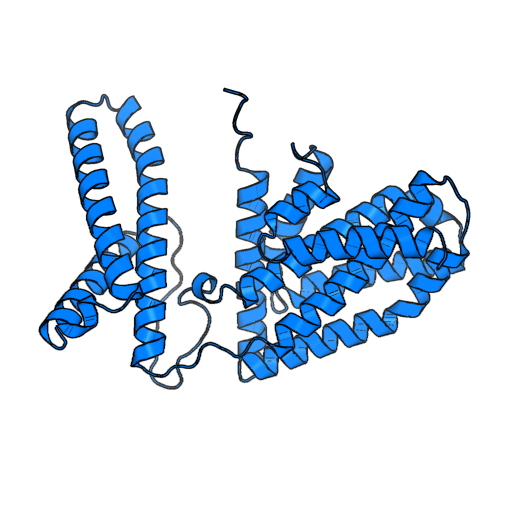95.31 101 LEU A CA 1
ATOM 815 C C . LEU A 1 101 ? 0.327 0.790 -2.573 1.00 95.31 101 LEU A C 1
ATOM 817 O O . LEU A 1 101 ? 0.571 0.946 -3.770 1.00 95.31 101 LEU A O 1
ATOM 821 N N . GLN A 1 102 ? -0.245 -0.316 -2.084 1.00 95.69 102 GLN A N 1
ATOM 822 C CA . GLN A 1 102 ? -0.688 -1.415 -2.946 1.00 95.69 102 GLN A CA 1
ATOM 823 C C . GLN A 1 102 ? -1.609 -0.891 -4.049 1.00 95.69 102 GLN A C 1
ATOM 825 O O . GLN A 1 102 ? -1.371 -1.155 -5.222 1.00 95.69 102 GLN A O 1
ATOM 830 N N . GLY A 1 103 ? -2.623 -0.095 -3.705 1.00 94.06 103 GLY A N 1
ATOM 831 C CA . GLY A 1 103 ? -3.572 0.430 -4.689 1.00 94.06 103 GLY A CA 1
ATOM 832 C C . GLY A 1 103 ? -2.919 1.292 -5.766 1.00 94.06 103 GLY A C 1
ATOM 833 O O . GLY A 1 103 ? -3.326 1.249 -6.926 1.00 94.06 103 GLY A O 1
ATOM 834 N N . ALA A 1 104 ? -1.903 2.078 -5.415 1.00 91.44 104 ALA A N 1
ATOM 835 C CA . ALA A 1 104 ? -1.157 2.846 -6.401 1.00 91.44 104 ALA A CA 1
ATOM 836 C C . ALA A 1 104 ? -0.257 1.971 -7.272 1.00 91.44 104 ALA A C 1
ATOM 838 O O . ALA A 1 104 ? -0.198 2.212 -8.471 1.00 91.44 104 ALA A O 1
ATOM 839 N N . ILE A 1 105 ? 0.378 0.947 -6.701 1.00 91.31 105 ILE A N 1
ATOM 840 C CA . ILE A 1 105 ? 1.183 -0.028 -7.447 1.00 91.31 105 ILE A CA 1
ATOM 841 C C . ILE A 1 105 ? 0.298 -0.841 -8.408 1.00 91.31 105 ILE A C 1
ATOM 843 O O . ILE A 1 105 ? 0.697 -1.087 -9.538 1.00 91.31 105 ILE A O 1
ATOM 847 N N . LEU A 1 106 ? -0.931 -1.196 -8.016 1.00 90.31 106 LEU A N 1
ATOM 848 C CA . LEU A 1 106 ? -1.886 -1.893 -8.890 1.00 90.31 106 LEU A CA 1
ATOM 849 C C . LEU A 1 106 ? -2.352 -1.055 -10.087 1.00 90.31 106 LEU A C 1
ATOM 851 O O . LEU A 1 106 ? -2.708 -1.608 -11.130 1.00 90.31 106 LEU A O 1
ATOM 855 N N . ARG A 1 107 ? -2.380 0.273 -9.931 1.00 86.75 107 ARG A N 1
ATOM 856 C CA . ARG A 1 107 ? -2.667 1.220 -11.020 1.00 86.75 107 ARG A CA 1
ATOM 857 C C . ARG A 1 107 ? -1.439 1.493 -11.884 1.00 86.75 107 ARG A C 1
ATOM 859 O O . ARG A 1 107 ? -1.579 1.749 -13.074 1.00 86.75 107 ARG A O 1
ATOM 866 N N . ASP A 1 108 ? -0.260 1.452 -11.279 1.00 82.38 108 ASP A N 1
ATOM 867 C CA . ASP A 1 108 ? 1.035 1.677 -11.910 1.00 82.38 108 ASP A CA 1
ATOM 868 C C . ASP A 1 108 ? 1.740 0.341 -12.188 1.00 82.38 108 ASP A C 1
ATOM 870 O O . ASP A 1 108 ? 2.787 0.035 -11.620 1.00 82.38 108 ASP A O 1
ATOM 874 N N . GLN A 1 109 ? 1.159 -0.464 -13.084 1.00 72.06 109 GLN A N 1
ATOM 875 C CA . GLN A 1 109 ? 1.690 -1.791 -13.444 1.00 72.06 109 GLN A CA 1
ATOM 876 C C . GLN A 1 109 ? 3.089 -1.725 -14.074 1.00 72.06 109 GLN A C 1
ATOM 878 O O . GLN A 1 109 ? 3.800 -2.724 -14.129 1.00 72.06 109 GLN A O 1
ATOM 883 N N . SER A 1 110 ? 3.519 -0.536 -14.511 1.00 64.94 110 SER A N 1
ATOM 884 C CA . SER A 1 110 ? 4.874 -0.317 -15.015 1.00 64.94 110 SER A CA 1
ATOM 885 C C . SER A 1 110 ? 5.963 -0.471 -13.953 1.00 64.94 110 SER A C 1
ATOM 887 O O . SER A 1 110 ? 7.125 -0.694 -14.284 1.00 64.94 110 SER A O 1
ATOM 889 N N . ALA A 1 111 ? 5.590 -0.385 -12.674 1.00 59.88 111 ALA A N 1
ATOM 890 C CA . ALA A 1 111 ? 6.500 -0.567 -11.554 1.00 59.88 111 ALA A CA 1
ATOM 891 C C . ALA A 1 111 ? 6.836 -2.043 -11.270 1.00 59.88 111 ALA A C 1
ATOM 893 O O . ALA A 1 111 ? 7.693 -2.309 -10.435 1.00 59.88 111 ALA A O 1
ATOM 894 N N . TRP A 1 112 ? 6.177 -3.005 -11.929 1.00 63.47 112 TRP A N 1
ATOM 895 C CA . TRP A 1 112 ? 6.328 -4.432 -11.610 1.00 63.47 112 TRP A CA 1
ATOM 896 C C . TRP A 1 112 ? 7.615 -5.070 -12.153 1.00 63.47 112 TRP A C 1
ATOM 898 O O . TRP A 1 112 ? 7.987 -6.151 -11.700 1.00 63.47 112 TRP A O 1
ATOM 908 N N . GLY A 1 113 ? 8.338 -4.384 -13.050 1.00 51.62 113 GLY A N 1
ATOM 909 C CA . GLY A 1 113 ? 9.610 -4.860 -13.601 1.00 51.62 113 GLY A CA 1
ATOM 910 C C . GLY A 1 113 ? 9.513 -6.232 -14.290 1.00 51.62 113 GLY A C 1
ATOM 911 O O . GLY A 1 113 ? 8.463 -6.862 -14.349 1.00 51.62 113 GLY A O 1
ATOM 912 N N . GLU A 1 114 ? 10.626 -6.731 -14.823 1.00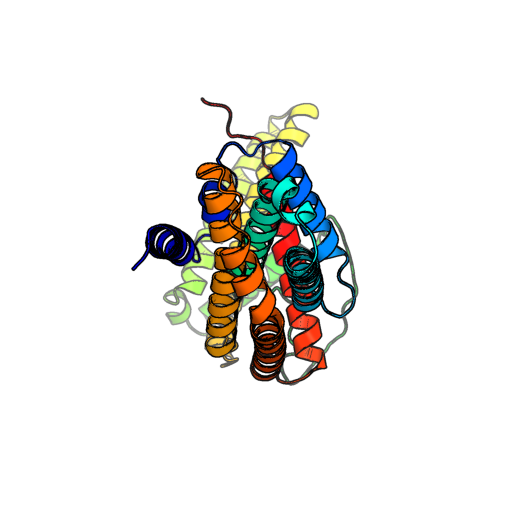 48.25 114 GLU A N 1
ATOM 913 C CA . GLU A 1 114 ? 10.696 -8.050 -15.484 1.00 48.25 114 GLU A CA 1
ATOM 914 C C . GLU A 1 114 ? 10.506 -9.244 -14.521 1.00 48.25 114 GLU A C 1
ATOM 916 O O . GLU A 1 114 ? 10.509 -10.395 -14.947 1.00 48.25 114 GLU A O 1
ATOM 921 N N . GLN A 1 115 ? 10.328 -9.004 -13.217 1.00 48.03 115 GLN A N 1
ATOM 922 C CA . GLN A 1 115 ? 10.419 -10.047 -12.193 1.00 48.03 115 GLN A CA 1
ATOM 923 C C . GLN A 1 115 ? 9.152 -10.884 -11.969 1.00 48.03 115 GLN A C 1
ATOM 925 O O . GLN A 1 115 ? 9.233 -11.848 -11.210 1.00 48.03 115 GLN A O 1
ATOM 930 N N . THR A 1 116 ? 7.986 -10.573 -12.558 1.00 45.91 116 THR A N 1
ATOM 931 C CA . THR A 1 116 ? 6.739 -11.179 -12.032 1.00 45.91 116 THR A CA 1
ATOM 932 C C . THR A 1 116 ? 5.726 -11.819 -12.951 1.00 45.91 116 THR A C 1
ATOM 934 O O . THR A 1 116 ? 4.772 -12.375 -12.412 1.00 45.91 116 THR A O 1
ATOM 937 N N . LEU A 1 117 ? 5.906 -11.897 -14.266 1.00 45.75 117 LEU A N 1
ATOM 938 C CA . LEU A 1 117 ? 4.973 -12.698 -15.063 1.00 45.75 117 LEU A CA 1
ATOM 939 C C . LEU A 1 117 ? 5.728 -13.535 -16.087 1.00 45.75 117 LEU A C 1
ATOM 941 O O . LEU A 1 117 ? 6.350 -12.965 -16.984 1.00 45.75 117 LEU A O 1
ATOM 945 N N . PRO A 1 118 ? 5.661 -14.879 -16.008 1.00 36.88 118 PRO A N 1
ATOM 946 C CA . PRO A 1 118 ? 5.931 -15.667 -17.187 1.00 36.88 118 PRO A CA 1
ATOM 947 C C . PRO A 1 118 ? 4.878 -15.259 -18.215 1.00 36.88 118 PRO A C 1
ATOM 949 O O . PRO A 1 118 ? 3.690 -15.562 -18.070 1.00 36.88 118 PRO A O 1
ATOM 952 N N . ALA A 1 119 ? 5.315 -14.561 -19.264 1.00 41.03 119 ALA A N 1
ATOM 953 C CA . ALA A 1 119 ? 4.591 -14.591 -20.518 1.00 41.03 119 ALA A CA 1
ATOM 954 C C . ALA A 1 119 ? 4.310 -16.070 -20.810 1.00 41.03 119 ALA A C 1
ATOM 956 O O . ALA A 1 119 ? 5.208 -16.911 -20.709 1.00 41.03 119 ALA A O 1
ATOM 957 N N . HIS A 1 120 ? 3.051 -16.414 -21.073 1.00 38.47 120 HIS A N 1
ATOM 958 C CA . HIS A 1 120 ? 2.716 -17.760 -21.509 1.00 38.47 120 HIS A CA 1
ATOM 959 C C . HIS A 1 120 ? 3.570 -18.099 -22.741 1.00 38.47 120 HIS A C 1
ATOM 961 O O . HIS A 1 120 ? 3.317 -17.603 -23.834 1.00 38.47 120 HIS A O 1
ATOM 967 N N . GLY A 1 121 ? 4.588 -18.939 -22.533 1.00 35.34 121 GLY A N 1
ATOM 968 C CA . GLY A 1 121 ? 5.476 -19.459 -23.567 1.00 35.34 121 GLY A CA 1
ATOM 969 C C . GLY A 1 121 ? 6.852 -18.784 -23.632 1.00 35.34 121 GLY A C 1
ATOM 970 O O . GLY A 1 121 ? 6.970 -17.648 -24.065 1.00 35.34 121 GLY A O 1
ATOM 971 N N . HIS A 1 122 ? 7.880 -19.591 -23.342 1.00 31.14 122 HIS A N 1
ATOM 972 C CA . HIS A 1 122 ? 9.324 -19.390 -23.571 1.00 31.14 122 HIS A CA 1
ATOM 973 C C . HIS A 1 122 ? 10.124 -18.643 -22.487 1.00 31.14 122 HIS A C 1
ATOM 975 O O . HIS A 1 122 ? 10.433 -17.463 -22.596 1.00 31.14 122 HIS A O 1
ATOM 981 N N . ASN A 1 123 ? 10.586 -19.419 -21.499 1.00 28.33 123 ASN A N 1
ATOM 982 C CA . ASN A 1 123 ? 11.766 -19.089 -20.694 1.00 28.33 123 ASN A CA 1
ATOM 983 C C . ASN A 1 123 ? 13.054 -19.273 -21.518 1.00 28.33 123 ASN A C 1
ATOM 985 O O . ASN A 1 123 ? 13.203 -20.289 -22.203 1.00 28.33 123 ASN A O 1
ATOM 989 N N . PRO A 1 124 ? 14.062 -18.429 -21.273 1.00 29.58 124 PRO A N 1
ATOM 990 C CA . PRO A 1 124 ? 15.364 -18.932 -20.862 1.00 29.58 124 PRO A CA 1
ATOM 991 C C . PRO A 1 124 ? 15.682 -18.459 -19.431 1.00 29.58 124 PRO A C 1
ATOM 993 O O . PRO A 1 124 ? 15.108 -17.478 -18.959 1.00 29.58 124 PRO A O 1
ATOM 996 N N . PRO A 1 125 ? 16.550 -19.171 -18.693 1.00 38.12 125 PRO A N 1
ATOM 997 C CA . PRO A 1 125 ? 16.792 -18.876 -17.289 1.00 38.12 125 PRO A CA 1
ATOM 998 C C . PRO A 1 125 ? 17.672 -17.632 -17.174 1.00 38.12 125 PRO A C 1
ATOM 1000 O O . PRO A 1 125 ? 18.641 -17.498 -17.928 1.00 38.12 125 PRO A O 1
ATOM 1003 N N . ARG A 1 126 ? 17.417 -16.759 -16.193 1.00 32.91 126 ARG A N 1
ATOM 1004 C CA . ARG A 1 126 ? 18.487 -15.877 -15.734 1.00 32.91 126 ARG A CA 1
ATOM 1005 C C . ARG A 1 126 ? 18.432 -15.539 -14.253 1.00 32.91 126 ARG A C 1
ATOM 1007 O O . ARG A 1 126 ? 17.385 -15.245 -13.690 1.00 32.91 126 ARG A O 1
ATOM 1014 N N . SER A 1 127 ? 19.627 -15.688 -13.702 1.00 37.62 127 SER A N 1
ATOM 1015 C CA . SER A 1 127 ? 20.079 -15.642 -12.327 1.00 37.62 127 SER A CA 1
ATOM 1016 C C . SER A 1 127 ? 19.808 -14.323 -11.614 1.00 37.62 127 SER A C 1
ATOM 1018 O O . SER A 1 127 ? 19.769 -13.261 -12.228 1.00 37.62 127 SER A O 1
ATOM 1020 N N . GLU A 1 128 ? 19.692 -14.438 -10.294 1.00 39.47 128 GLU A N 1
ATOM 1021 C CA . GLU A 1 128 ? 19.921 -13.372 -9.324 1.00 39.47 128 GLU A CA 1
ATOM 1022 C C . GLU A 1 128 ? 21.250 -12.666 -9.615 1.00 39.47 128 GLU A C 1
ATOM 1024 O O . GLU A 1 128 ? 22.268 -13.342 -9.718 1.00 39.47 128 GLU A O 1
ATOM 1029 N N . GLU A 1 129 ? 21.262 -11.338 -9.679 1.00 35.06 129 GLU A N 1
ATOM 1030 C CA . GLU A 1 129 ? 22.436 -10.540 -9.329 1.00 35.06 129 GLU A CA 1
ATOM 1031 C C . GLU A 1 129 ? 21.970 -9.184 -8.774 1.00 35.06 129 GLU A C 1
ATOM 1033 O O . GLU A 1 129 ? 20.900 -8.656 -9.091 1.00 35.06 129 GLU A O 1
ATOM 1038 N N . ALA A 1 130 ? 22.729 -8.715 -7.791 1.00 29.22 130 ALA A N 1
ATOM 1039 C CA . ALA A 1 130 ? 22.501 -7.504 -7.036 1.00 29.22 130 ALA A CA 1
ATOM 1040 C C . ALA A 1 130 ? 23.631 -6.516 -7.330 1.00 29.22 130 ALA A C 1
ATOM 1042 O O . ALA A 1 130 ? 24.779 -6.909 -7.508 1.00 29.22 130 ALA A O 1
ATOM 1043 N N . ALA A 1 131 ? 23.289 -5.231 -7.226 1.00 33.12 131 ALA A N 1
ATOM 1044 C CA . ALA A 1 131 ? 24.185 -4.103 -6.982 1.00 33.12 131 ALA A CA 1
ATOM 1045 C C . ALA A 1 131 ? 25.284 -3.832 -8.036 1.00 33.12 131 ALA A C 1
ATOM 1047 O O . ALA A 1 131 ? 26.394 -4.351 -7.985 1.00 33.12 131 ALA A O 1
ATOM 1048 N N . GLY A 1 132 ? 25.001 -2.845 -8.899 1.00 39.28 132 GLY A N 1
ATOM 1049 C CA . GLY A 1 132 ? 26.019 -2.080 -9.637 1.00 39.28 132 GLY A CA 1
ATOM 1050 C C . GLY A 1 132 ? 26.235 -2.481 -11.098 1.00 39.28 132 GLY A C 1
ATOM 1051 O O . GLY A 1 132 ? 27.347 -2.356 -11.604 1.00 39.28 132 GLY A O 1
ATOM 1052 N N . GLU A 1 133 ? 25.212 -2.995 -11.780 1.00 42.78 133 GLU A N 1
ATOM 1053 C CA . GLU A 1 133 ? 25.462 -3.827 -12.954 1.00 42.78 133 GLU A CA 1
ATOM 1054 C C . GLU A 1 133 ? 25.754 -3.086 -14.279 1.00 42.78 133 GLU A C 1
ATOM 1056 O O . GLU A 1 133 ? 24.945 -2.264 -14.731 1.00 42.78 133 GLU A O 1
ATOM 1061 N N . PRO A 1 134 ? 26.813 -3.492 -15.016 1.00 50.09 134 PRO A N 1
ATOM 1062 C CA . PRO A 1 134 ? 26.976 -3.221 -16.453 1.00 50.09 134 PRO A CA 1
ATOM 1063 C C . PRO A 1 134 ? 25.788 -3.691 -17.322 1.00 50.09 134 PRO A C 1
ATOM 1065 O O . PRO A 1 134 ? 25.701 -3.314 -18.492 1.00 50.09 134 PRO A O 1
ATOM 1068 N N . GLY A 1 135 ? 24.844 -4.448 -16.754 1.00 59.75 135 GLY A N 1
ATOM 1069 C CA . GLY A 1 135 ? 23.610 -4.901 -17.391 1.00 59.75 135 GLY A CA 1
ATOM 1070 C C . GLY A 1 135 ? 22.643 -3.780 -17.779 1.00 59.75 135 GLY A C 1
ATOM 1071 O O . GLY A 1 135 ? 22.098 -3.825 -18.875 1.00 59.75 135 GLY A O 1
ATOM 1072 N N . ALA A 1 136 ? 22.480 -2.724 -16.971 1.00 66.06 136 ALA A N 1
ATOM 1073 C CA . ALA A 1 136 ? 21.498 -1.667 -17.270 1.00 66.06 136 ALA A CA 1
ATOM 1074 C C . ALA A 1 136 ? 21.863 -0.844 -18.521 1.00 66.06 136 ALA A C 1
ATOM 1076 O O . ALA A 1 136 ? 20.999 -0.444 -19.304 1.00 66.06 136 ALA A O 1
ATOM 1077 N N . ALA A 1 137 ? 23.160 -0.596 -18.728 1.00 71.00 137 ALA A N 1
ATOM 1078 C CA . ALA A 1 137 ? 23.649 0.091 -19.920 1.00 71.00 137 ALA A CA 1
ATOM 1079 C C . ALA A 1 137 ? 23.532 -0.791 -21.173 1.00 71.00 137 ALA A C 1
ATOM 1081 O O . ALA A 1 137 ? 23.268 -0.281 -22.263 1.00 71.00 137 ALA A O 1
ATOM 1082 N N . GLU A 1 138 ? 23.713 -2.101 -21.018 1.00 76.62 138 GLU A N 1
ATOM 1083 C CA . GLU A 1 138 ? 23.580 -3.060 -22.109 1.00 76.62 138 GLU A CA 1
ATOM 1084 C C . GLU A 1 138 ? 22.113 -3.271 -22.500 1.00 76.62 138 GLU A C 1
ATOM 1086 O O . GLU A 1 138 ? 21.765 -3.170 -23.673 1.00 76.62 138 GLU A O 1
ATOM 1091 N N . GLU A 1 139 ? 21.221 -3.419 -21.524 1.00 77.44 139 GLU A N 1
ATOM 1092 C CA . GLU A 1 139 ? 19.772 -3.458 -21.730 1.00 77.44 139 GLU A CA 1
ATOM 1093 C C . GLU A 1 139 ? 19.274 -2.198 -22.451 1.00 77.44 139 GLU A C 1
ATOM 1095 O O . GLU A 1 139 ? 18.525 -2.278 -23.423 1.00 77.44 139 GLU A O 1
ATOM 1100 N N . MET A 1 140 ? 19.768 -1.021 -22.054 1.00 83.88 140 MET A N 1
ATOM 1101 C CA . MET A 1 140 ? 19.459 0.231 -22.741 1.00 83.88 140 MET A CA 1
ATOM 1102 C C . MET A 1 140 ? 19.875 0.198 -24.214 1.00 83.88 140 MET A C 1
ATOM 1104 O O . MET A 1 140 ? 19.121 0.631 -25.085 1.00 83.88 140 MET A O 1
ATOM 1108 N N . ARG A 1 141 ? 21.073 -0.314 -24.519 1.00 85.06 141 ARG A N 1
ATOM 1109 C CA . ARG A 1 141 ? 21.533 -0.454 -25.909 1.00 85.06 141 ARG A CA 1
ATOM 1110 C C . ARG A 1 141 ? 20.617 -1.374 -26.706 1.00 85.06 141 ARG A C 1
ATOM 1112 O O . ARG A 1 141 ? 20.306 -1.033 -27.846 1.00 85.06 141 ARG A O 1
ATOM 1119 N N . LEU A 1 142 ? 20.160 -2.472 -26.105 1.00 86.62 142 LEU A N 1
ATOM 1120 C CA . LEU A 1 142 ? 19.227 -3.412 -26.727 1.00 86.62 142 LEU A CA 1
ATOM 1121 C C . LEU A 1 142 ? 17.868 -2.760 -27.006 1.00 86.62 142 LEU A C 1
ATOM 1123 O O . LEU A 1 142 ? 17.408 -2.807 -28.143 1.00 86.62 142 LEU A O 1
ATOM 1127 N N . ILE A 1 143 ? 17.278 -2.061 -26.028 1.00 86.06 143 ILE A N 1
ATOM 1128 C CA . ILE A 1 143 ? 16.011 -1.329 -26.209 1.00 86.06 143 ILE A CA 1
ATOM 1129 C C . ILE A 1 143 ? 16.144 -0.287 -27.326 1.00 86.06 143 ILE A C 1
ATOM 1131 O O . ILE A 1 143 ? 15.269 -0.148 -28.176 1.00 86.06 143 ILE A O 1
ATOM 1135 N N . VAL A 1 144 ? 17.254 0.454 -27.359 1.00 89.06 144 VAL A N 1
ATOM 1136 C CA . VAL A 1 144 ? 17.497 1.474 -28.389 1.00 89.06 144 VAL A CA 1
ATOM 1137 C C . VAL A 1 144 ? 17.671 0.856 -29.771 1.00 89.06 144 VAL A C 1
ATOM 1139 O O . VAL A 1 144 ? 17.215 1.444 -30.753 1.00 89.06 144 VAL A O 1
ATOM 1142 N N . ALA A 1 145 ? 18.363 -0.280 -29.863 1.00 90.19 145 ALA A N 1
ATOM 1143 C CA . ALA A 1 145 ? 18.509 -1.015 -31.110 1.00 90.19 145 ALA A CA 1
ATOM 1144 C C . ALA A 1 145 ? 17.141 -1.495 -31.608 1.00 90.19 145 ALA A C 1
ATOM 1146 O O . ALA A 1 145 ? 16.787 -1.206 -32.748 1.00 90.19 145 ALA A O 1
ATOM 1147 N N . ASP A 1 146 ? 16.332 -2.093 -30.733 1.00 90.19 146 ASP A N 1
ATOM 1148 C CA . ASP A 1 146 ? 15.009 -2.585 -31.109 1.00 90.19 146 ASP A CA 1
ATOM 1149 C C . ASP A 1 146 ? 14.064 -1.449 -31.521 1.00 90.19 146 ASP A C 1
ATOM 1151 O O . ASP A 1 146 ? 13.431 -1.519 -32.568 1.00 90.19 146 ASP A O 1
ATOM 1155 N N . VAL A 1 147 ? 14.042 -0.324 -30.795 1.00 89.75 147 VAL A N 1
ATOM 1156 C CA . VAL A 1 147 ? 13.238 0.852 -31.182 1.00 89.75 147 VAL A CA 1
ATOM 1157 C C . VAL A 1 147 ? 13.651 1.396 -32.554 1.00 89.75 147 VAL A C 1
ATOM 1159 O O . VAL A 1 147 ? 12.792 1.814 -33.332 1.00 89.75 147 VAL A O 1
ATOM 1162 N N . LYS A 1 148 ? 14.948 1.392 -32.887 1.00 90.12 148 LYS A N 1
ATOM 1163 C CA . LYS A 1 148 ? 15.413 1.792 -34.225 1.00 90.12 148 LYS A CA 1
ATOM 1164 C C . LYS A 1 148 ? 14.955 0.810 -35.297 1.00 90.12 148 LYS A C 1
ATOM 1166 O O . LYS A 1 148 ? 14.496 1.259 -36.346 1.00 90.12 148 LYS A O 1
ATOM 1171 N N . ASP A 1 149 ? 15.044 -0.486 -35.027 1.00 92.00 149 ASP A N 1
ATOM 1172 C CA . ASP A 1 149 ? 14.595 -1.534 -35.941 1.00 92.00 149 ASP A CA 1
ATOM 1173 C C . ASP A 1 149 ? 13.078 -1.481 -36.156 1.00 92.00 149 ASP A C 1
ATOM 1175 O O . ASP A 1 149 ? 12.608 -1.567 -37.292 1.00 92.00 149 ASP A O 1
ATOM 1179 N N . ILE A 1 150 ? 12.307 -1.254 -35.090 1.00 88.81 150 ILE A N 1
ATOM 1180 C CA . ILE A 1 150 ? 10.865 -1.000 -35.132 1.00 88.81 150 ILE A CA 1
ATOM 1181 C C . ILE A 1 150 ? 10.569 0.198 -36.031 1.00 88.81 150 ILE A C 1
ATOM 1183 O O . ILE A 1 150 ? 9.749 0.089 -36.934 1.00 88.81 150 ILE A O 1
ATOM 1187 N N . MET A 1 151 ? 11.245 1.331 -35.825 1.00 93.62 151 MET A N 1
ATOM 1188 C CA . MET A 1 151 ? 11.027 2.538 -36.631 1.00 93.62 151 MET A CA 1
ATOM 1189 C C . MET A 1 151 ? 11.456 2.370 -38.093 1.00 93.62 151 MET A C 1
ATOM 1191 O O . MET A 1 151 ? 10.909 3.043 -38.966 1.00 93.62 151 MET A O 1
ATOM 1195 N N . ALA A 1 152 ? 12.436 1.505 -38.368 1.00 92.38 152 ALA A N 1
ATOM 1196 C CA . ALA A 1 152 ? 12.855 1.175 -39.726 1.00 92.38 152 ALA A CA 1
ATOM 1197 C C . ALA A 1 152 ? 11.816 0.300 -40.447 1.00 92.38 152 ALA A C 1
ATOM 1199 O O . ALA A 1 152 ? 11.572 0.497 -41.636 1.00 92.38 152 ALA A O 1
ATOM 1200 N N . LYS A 1 153 ? 11.189 -0.639 -39.727 1.00 91.69 153 LYS A N 1
ATOM 1201 C CA . LYS A 1 153 ? 10.144 -1.535 -40.252 1.00 91.69 153 LYS A CA 1
ATOM 1202 C C . LYS A 1 153 ? 8.772 -0.857 -40.340 1.00 91.69 153 LYS A C 1
ATOM 1204 O O . LYS A 1 153 ? 8.030 -1.104 -41.284 1.00 91.69 153 LYS A O 1
ATOM 1209 N N . ASP A 1 154 ? 8.445 0.000 -39.377 1.00 90.81 154 ASP A N 1
ATOM 1210 C CA . ASP A 1 154 ? 7.190 0.744 -39.263 1.00 90.81 154 ASP A CA 1
ATOM 1211 C C . ASP A 1 154 ? 7.482 2.226 -38.946 1.00 90.81 154 ASP A C 1
ATOM 1213 O O . ASP A 1 154 ? 7.565 2.624 -37.779 1.00 90.81 154 ASP A O 1
ATOM 1217 N N . PRO A 1 155 ? 7.604 3.091 -39.972 1.00 91.50 155 PRO A N 1
ATOM 1218 C CA . PRO A 1 155 ? 7.849 4.520 -39.771 1.00 91.50 155 PRO A CA 1
ATOM 1219 C C . PRO A 1 155 ? 6.752 5.235 -38.967 1.00 91.50 155 PRO A C 1
ATOM 1221 O O . PRO A 1 155 ? 7.015 6.274 -38.353 1.00 91.50 155 PRO A O 1
ATOM 1224 N N . SER A 1 156 ? 5.528 4.691 -38.942 1.00 89.94 156 SER A N 1
ATOM 1225 C CA . SER A 1 156 ? 4.409 5.258 -38.183 1.00 89.94 156 SER A CA 1
ATOM 1226 C C . SER A 1 156 ? 4.570 5.065 -36.674 1.00 89.94 156 SER A C 1
ATOM 1228 O O . SER A 1 156 ? 4.071 5.880 -35.897 1.00 89.94 156 SER A O 1
ATOM 1230 N N . ALA A 1 157 ? 5.372 4.079 -36.250 1.00 88.75 157 ALA A N 1
ATOM 1231 C CA . ALA A 1 157 ? 5.704 3.822 -34.852 1.00 88.75 157 ALA A CA 1
ATOM 1232 C C . ALA A 1 157 ? 6.358 5.037 -34.168 1.00 88.75 157 ALA A C 1
ATOM 1234 O O . ALA A 1 157 ? 6.243 5.210 -32.960 1.00 88.75 157 ALA A O 1
ATOM 1235 N N . ARG A 1 158 ? 6.967 5.954 -34.935 1.00 88.50 158 ARG A N 1
ATOM 1236 C CA . ARG A 1 158 ? 7.493 7.230 -34.422 1.00 88.50 158 ARG A CA 1
ATOM 1237 C C . ARG A 1 158 ? 6.417 8.137 -33.809 1.00 88.50 158 ARG A C 1
ATOM 1239 O O . ARG A 1 158 ? 6.747 9.009 -33.004 1.00 88.50 158 ARG A O 1
ATOM 1246 N N . MET A 1 159 ? 5.161 7.964 -34.218 1.00 90.38 159 MET A N 1
ATOM 1247 C CA . MET A 1 159 ? 4.012 8.706 -33.697 1.00 90.38 159 MET A CA 1
ATOM 1248 C C . MET A 1 159 ? 3.382 8.033 -32.475 1.00 90.38 159 MET A C 1
ATOM 1250 O O . MET A 1 159 ? 2.556 8.660 -31.813 1.00 90.38 159 MET A O 1
ATOM 1254 N N . ASP A 1 160 ? 3.783 6.800 -32.142 1.00 91.88 160 ASP A N 1
ATOM 1255 C CA . ASP A 1 160 ? 3.363 6.166 -30.898 1.00 91.88 160 ASP A CA 1
ATOM 1256 C C . ASP A 1 160 ? 3.904 6.961 -29.701 1.00 91.88 160 ASP A C 1
ATOM 1258 O O . ASP A 1 160 ? 5.082 7.330 -29.643 1.00 91.88 160 ASP A O 1
ATOM 1262 N N . GLY A 1 161 ? 3.020 7.255 -28.746 1.00 88.38 161 GLY A N 1
ATOM 1263 C CA . GLY A 1 161 ? 3.356 8.079 -27.587 1.00 88.38 161 GLY A CA 1
ATOM 1264 C C . GLY A 1 161 ? 4.504 7.503 -26.756 1.00 88.38 161 GLY A C 1
ATOM 1265 O O . GLY A 1 161 ? 5.350 8.265 -26.288 1.00 88.38 161 GLY A O 1
ATOM 1266 N N . ALA A 1 162 ? 4.579 6.178 -26.627 1.00 87.31 162 ALA A N 1
ATOM 1267 C CA . ALA A 1 162 ? 5.599 5.511 -25.836 1.00 87.31 162 ALA A CA 1
ATOM 1268 C C . ALA A 1 162 ? 6.960 5.547 -26.553 1.00 87.31 162 ALA A C 1
ATOM 1270 O O . ALA A 1 162 ? 7.952 5.974 -25.959 1.00 87.31 162 ALA A O 1
ATOM 1271 N N . ILE A 1 163 ? 7.011 5.260 -27.860 1.00 92.12 163 ILE A N 1
ATOM 1272 C CA . ILE A 1 163 ? 8.244 5.432 -28.657 1.00 92.12 163 ILE A CA 1
ATOM 1273 C C . ILE A 1 163 ? 8.710 6.888 -28.650 1.00 92.12 163 ILE A C 1
ATOM 1275 O O . ILE A 1 163 ? 9.895 7.164 -28.446 1.00 92.12 163 ILE A O 1
ATOM 1279 N N . LYS A 1 164 ? 7.795 7.846 -28.817 1.00 92.88 164 LYS A N 1
ATOM 1280 C CA . LYS A 1 164 ? 8.125 9.274 -28.752 1.00 92.88 164 LYS A CA 1
ATOM 1281 C C . LYS A 1 164 ? 8.762 9.639 -27.409 1.00 92.88 164 LYS A C 1
ATOM 1283 O O . LYS A 1 164 ? 9.768 10.349 -27.388 1.00 92.88 164 LYS A O 1
ATOM 1288 N N . ASN A 1 165 ? 8.218 9.133 -26.305 1.00 90.00 165 ASN A N 1
ATOM 1289 C CA . ASN A 1 165 ? 8.772 9.343 -24.971 1.00 90.00 165 ASN A CA 1
ATOM 1290 C C . ASN A 1 165 ? 10.161 8.706 -24.811 1.00 90.00 165 ASN A C 1
ATOM 1292 O O . ASN A 1 165 ? 11.048 9.358 -24.261 1.00 90.00 165 ASN A O 1
ATOM 1296 N N . ILE A 1 166 ? 10.392 7.497 -25.341 1.00 91.94 166 ILE A N 1
ATOM 1297 C CA . ILE A 1 166 ? 11.727 6.866 -25.365 1.00 91.94 166 ILE A CA 1
ATOM 1298 C C . ILE A 1 166 ? 12.728 7.771 -26.087 1.00 91.94 166 ILE A C 1
ATOM 1300 O O . ILE A 1 166 ? 13.801 8.061 -25.560 1.00 91.94 166 ILE A O 1
ATOM 1304 N N . LEU A 1 167 ? 12.372 8.281 -27.269 1.00 92.44 167 LEU A N 1
ATOM 1305 C CA . LEU A 1 167 ? 13.244 9.164 -28.048 1.00 92.44 167 LEU A CA 1
ATOM 1306 C C . LEU A 1 167 ? 13.566 10.469 -27.304 1.00 92.44 167 LEU A C 1
ATOM 1308 O O . LEU A 1 167 ? 14.712 10.923 -27.340 1.00 92.44 167 LEU A O 1
ATOM 1312 N N . LEU A 1 168 ? 12.589 11.056 -26.606 1.00 94.25 168 LEU A N 1
ATOM 1313 C CA . LEU A 1 168 ? 12.801 12.241 -25.766 1.00 94.25 168 LEU A CA 1
ATOM 1314 C C . LEU A 1 168 ? 13.776 11.953 -24.617 1.00 94.25 168 LEU A C 1
ATOM 1316 O O . LEU A 1 168 ? 14.702 12.731 -24.381 1.00 94.25 168 LEU A O 1
ATOM 1320 N N . GLN A 1 169 ? 13.619 10.816 -23.939 1.00 92.88 169 GLN A N 1
ATOM 1321 C CA . GLN A 1 169 ? 14.515 10.404 -22.858 1.00 92.88 169 GLN A CA 1
ATOM 1322 C C . GLN A 1 169 ? 15.926 10.084 -23.365 1.00 92.88 169 GLN A C 1
ATOM 1324 O O . GLN A 1 169 ? 16.904 10.453 -22.720 1.00 92.88 169 GLN A O 1
ATOM 1329 N N . LEU A 1 170 ? 16.068 9.512 -24.563 1.00 92.62 170 LEU A N 1
ATOM 1330 C CA . LEU A 1 170 ? 17.374 9.312 -25.199 1.00 92.62 170 LEU A CA 1
ATOM 1331 C C . LEU A 1 170 ? 18.065 10.631 -25.548 1.00 92.62 170 LEU A C 1
ATOM 1333 O O . LEU A 1 170 ? 19.286 10.743 -25.429 1.00 92.62 170 LEU A O 1
ATOM 1337 N N . GLN A 1 171 ? 17.310 11.648 -25.970 1.00 92.56 171 GLN A N 1
ATOM 1338 C CA . GLN A 1 171 ? 17.864 12.988 -26.159 1.00 92.56 171 GLN A CA 1
ATOM 1339 C C . GLN A 1 171 ? 18.314 13.599 -24.830 1.00 92.56 171 GLN A C 1
ATOM 1341 O O . GLN A 1 171 ? 19.387 14.202 -24.786 1.00 92.56 171 GLN A O 1
ATOM 1346 N N . LYS A 1 172 ? 17.534 13.415 -23.754 1.00 92.69 172 LYS A N 1
ATOM 1347 C CA . LYS A 1 172 ? 17.926 13.827 -22.400 1.00 92.69 172 LYS A CA 1
ATOM 1348 C C . LYS A 1 172 ? 19.216 13.119 -21.976 1.00 92.69 172 LYS A C 1
ATOM 1350 O O . LYS A 1 172 ? 20.176 13.804 -21.649 1.00 92.69 172 LYS A O 1
ATOM 1355 N N . TYR A 1 173 ? 19.297 11.794 -22.116 1.00 92.56 173 TYR A N 1
ATOM 1356 C CA . TYR A 1 173 ? 20.501 11.008 -21.822 1.00 92.56 173 TYR A CA 1
ATOM 1357 C C . TYR A 1 173 ? 21.737 11.539 -22.547 1.00 92.56 173 TYR A C 1
ATOM 1359 O O . TYR A 1 173 ? 22.761 11.772 -21.919 1.00 92.56 173 TYR A O 1
ATOM 1367 N N . LYS A 1 174 ? 21.648 11.783 -23.861 1.00 92.06 174 LYS A N 1
ATOM 1368 C CA . LYS A 1 174 ? 22.779 12.310 -24.643 1.00 92.06 174 LYS A CA 1
ATOM 1369 C C . LYS A 1 174 ? 23.255 13.672 -24.138 1.00 92.06 174 LYS A C 1
ATOM 1371 O O . LYS A 1 174 ? 24.458 13.918 -24.127 1.00 92.06 174 LYS A O 1
ATOM 1376 N N . LYS A 1 175 ? 22.327 14.549 -23.733 1.00 94.69 175 LYS A N 1
ATOM 1377 C CA . LYS A 1 175 ? 22.660 15.854 -23.146 1.00 94.69 175 LYS A CA 1
ATOM 1378 C C . LYS A 1 175 ? 23.351 15.684 -21.794 1.00 94.69 175 LYS A C 1
ATOM 1380 O O . LYS A 1 175 ? 24.429 16.237 -21.612 1.00 94.69 175 LYS A O 1
ATOM 1385 N N . GLU A 1 176 ? 22.780 14.880 -20.899 1.00 89.94 176 GLU A N 1
ATOM 1386 C CA . GLU A 1 176 ? 23.348 14.618 -19.570 1.00 89.94 176 GLU A CA 1
ATOM 1387 C C . GLU A 1 176 ? 24.724 13.946 -19.656 1.00 89.94 176 GLU A C 1
ATOM 1389 O O . GLU A 1 176 ? 25.669 14.382 -19.007 1.00 89.94 176 GLU A O 1
ATOM 1394 N N . ALA A 1 177 ? 24.882 12.943 -20.522 1.00 89.94 177 ALA A N 1
ATOM 1395 C CA . ALA A 1 177 ? 26.150 12.250 -20.735 1.00 89.94 177 ALA A CA 1
ATOM 1396 C C . ALA A 1 177 ? 27.240 13.186 -21.283 1.00 89.94 177 ALA A C 1
ATOM 1398 O O . ALA A 1 177 ? 28.388 13.110 -20.851 1.00 89.94 177 ALA A O 1
ATOM 1399 N N . ALA A 1 178 ? 26.891 14.106 -22.190 1.00 92.38 178 ALA A N 1
ATOM 1400 C CA . ALA A 1 178 ? 27.826 15.116 -22.682 1.00 92.38 178 ALA A CA 1
ATOM 1401 C C . ALA A 1 178 ? 28.227 16.117 -21.585 1.00 92.38 178 ALA A C 1
ATOM 1403 O O . ALA A 1 178 ? 29.393 16.503 -21.508 1.00 92.38 178 ALA A O 1
ATOM 1404 N N . THR A 1 179 ? 27.288 16.525 -20.725 1.00 91.56 179 THR A N 1
ATOM 1405 C CA . THR A 1 179 ? 27.577 17.380 -19.564 1.00 91.56 179 THR A CA 1
ATOM 1406 C C . THR A 1 179 ? 28.492 16.664 -18.575 1.00 91.56 179 THR A C 1
ATOM 1408 O O . THR A 1 179 ? 29.508 17.227 -18.173 1.00 91.56 179 THR A O 1
ATOM 1411 N N . PHE A 1 180 ? 28.186 15.409 -18.240 1.00 90.56 180 PHE A N 1
ATOM 1412 C CA . PHE A 1 180 ? 29.010 14.588 -17.357 1.00 90.56 180 PHE A CA 1
ATOM 1413 C C . PHE A 1 180 ? 30.431 14.422 -17.899 1.00 90.56 180 PHE A C 1
ATOM 1415 O O . PHE A 1 180 ? 31.387 14.616 -17.157 1.00 90.56 180 PHE A O 1
ATOM 1422 N N . GLN A 1 181 ? 30.586 14.140 -19.197 1.00 90.56 181 GLN A N 1
ATOM 1423 C CA . GLN A 1 181 ? 31.898 13.990 -19.827 1.00 90.56 181 GLN A CA 1
ATOM 1424 C C . GLN A 1 181 ? 32.729 15.281 -19.751 1.00 90.56 181 GLN A C 1
ATOM 1426 O O . GLN A 1 181 ? 33.898 15.231 -19.376 1.00 90.56 181 GLN A O 1
ATOM 1431 N N . LYS A 1 182 ? 32.119 16.445 -20.017 1.00 92.12 182 LYS A N 1
ATOM 1432 C CA . LYS A 1 182 ? 32.795 17.748 -19.877 1.00 92.12 182 LYS A CA 1
ATOM 1433 C C . LYS A 1 182 ? 33.233 18.021 -18.441 1.00 92.12 182 LYS A C 1
ATOM 1435 O O . LYS A 1 182 ? 34.347 18.479 -18.214 1.00 92.12 182 LYS A O 1
ATOM 1440 N N . LEU A 1 183 ? 32.362 17.734 -17.473 1.00 89.19 183 LEU A N 1
ATOM 1441 C CA . LEU A 1 183 ? 32.678 17.909 -16.056 1.00 89.19 183 LEU A CA 1
ATOM 1442 C C . LEU A 1 183 ? 33.776 16.944 -15.607 1.00 89.19 183 LEU A C 1
ATOM 1444 O O . LEU A 1 183 ? 34.658 17.342 -14.856 1.00 89.19 183 LEU A O 1
ATOM 1448 N N . LYS A 1 184 ? 33.767 15.706 -16.110 1.00 87.06 184 LYS A N 1
ATOM 1449 C CA . LYS A 1 184 ? 34.782 14.689 -15.825 1.00 87.06 184 LYS A CA 1
ATOM 1450 C C . LYS A 1 184 ? 36.180 15.125 -16.268 1.00 87.06 184 LYS A C 1
ATOM 1452 O O . LYS A 1 184 ? 37.132 14.900 -15.533 1.00 87.06 184 LYS A O 1
ATOM 1457 N N . GLU A 1 185 ? 36.302 15.765 -17.428 1.00 89.50 185 GLU A N 1
ATOM 1458 C CA . GLU A 1 185 ? 37.582 16.267 -17.958 1.00 89.50 185 GLU A CA 1
ATOM 1459 C C . GLU A 1 185 ? 38.151 17.450 -17.154 1.00 89.50 185 GLU A C 1
ATOM 1461 O O . GLU A 1 185 ? 39.353 17.698 -17.189 1.00 89.50 185 GLU A O 1
ATOM 1466 N N . GLN A 1 186 ? 37.301 18.173 -16.418 1.00 87.56 186 GLN A N 1
ATOM 1467 C CA . GLN A 1 186 ? 37.662 19.382 -15.665 1.00 87.56 186 GLN A CA 1
ATOM 1468 C C . GLN A 1 186 ? 37.727 19.164 -14.142 1.00 87.56 186 GLN A C 1
ATOM 1470 O O . GLN A 1 186 ? 38.115 20.069 -13.400 1.00 87.56 186 GLN A O 1
ATOM 1475 N N . ALA A 1 187 ? 37.304 17.996 -13.655 1.00 80.81 187 ALA A N 1
ATOM 1476 C CA . ALA A 1 187 ? 37.150 17.710 -12.234 1.00 80.81 187 ALA A CA 1
ATOM 1477 C C . ALA A 1 187 ? 38.441 17.188 -11.591 1.00 80.81 187 ALA A C 1
ATOM 1479 O O . ALA A 1 187 ? 39.164 16.384 -12.172 1.00 80.81 187 ALA A O 1
ATOM 1480 N N . SER A 1 188 ? 38.673 17.570 -10.333 1.00 85.31 188 SER A N 1
ATOM 1481 C CA . SER A 1 188 ? 39.561 16.819 -9.441 1.00 85.31 188 SER A CA 1
ATOM 1482 C C . SER A 1 188 ? 38.901 15.503 -9.007 1.00 85.31 188 SER A C 1
ATOM 1484 O O . SER A 1 188 ? 37.672 15.398 -9.026 1.00 85.31 188 SER A O 1
ATOM 1486 N N . GLU A 1 189 ? 39.693 14.521 -8.560 1.00 79.06 189 GLU A N 1
ATOM 1487 C CA . GLU A 1 189 ? 39.196 13.198 -8.126 1.00 79.06 189 GLU A CA 1
ATOM 1488 C C . GLU A 1 189 ? 38.034 13.295 -7.123 1.00 79.06 189 GLU A C 1
ATOM 1490 O O . GLU A 1 189 ? 37.005 12.648 -7.298 1.00 79.06 189 GLU A O 1
ATOM 1495 N N . TYR A 1 190 ? 38.137 14.199 -6.145 1.00 79.38 190 TYR A N 1
ATOM 1496 C CA . TYR A 1 190 ? 37.084 14.444 -5.154 1.00 79.38 190 TYR A CA 1
ATOM 1497 C C . TYR A 1 190 ? 35.756 14.939 -5.765 1.00 79.38 190 TYR A C 1
ATOM 1499 O O . TYR A 1 190 ? 34.674 14.524 -5.353 1.00 79.38 190 TYR A O 1
ATOM 1507 N N . ARG A 1 191 ? 35.798 15.818 -6.777 1.00 84.75 191 ARG A N 1
ATOM 1508 C CA . ARG A 1 191 ? 34.576 16.317 -7.444 1.00 84.75 191 ARG A CA 1
ATOM 1509 C C . ARG A 1 191 ? 33.967 15.276 -8.379 1.00 84.75 191 ARG A C 1
ATOM 1511 O O . ARG A 1 191 ? 32.756 15.278 -8.592 1.00 84.75 191 ARG A O 1
ATOM 1518 N N . LEU A 1 192 ? 34.794 14.384 -8.918 1.00 82.69 192 LEU A N 1
ATOM 1519 C CA . LEU A 1 192 ? 34.374 13.336 -9.841 1.00 82.69 192 LEU A CA 1
ATOM 1520 C C . LEU A 1 192 ? 33.426 12.336 -9.165 1.00 82.69 192 LEU A C 1
ATOM 1522 O O . LEU A 1 192 ? 32.429 11.939 -9.771 1.00 82.69 192 LEU A O 1
ATOM 1526 N N . GLU A 1 193 ? 33.669 11.998 -7.898 1.00 83.50 193 GLU A N 1
ATOM 1527 C CA . GLU A 1 193 ? 32.767 11.153 -7.107 1.00 83.50 193 GLU A CA 1
ATOM 1528 C C . GLU A 1 193 ? 31.401 11.829 -6.884 1.00 83.50 193 GLU A C 1
ATOM 1530 O O . GLU A 1 193 ? 30.351 11.227 -7.133 1.00 83.50 193 GLU A O 1
ATOM 1535 N N . MET A 1 194 ? 31.400 13.119 -6.529 1.00 83.62 194 MET A N 1
ATOM 1536 C CA . MET A 1 194 ? 30.172 13.905 -6.346 1.00 83.62 194 MET A CA 1
ATOM 1537 C C . MET A 1 194 ? 29.345 14.004 -7.642 1.00 83.62 194 MET A C 1
ATOM 1539 O O . MET A 1 194 ? 28.122 13.816 -7.623 1.00 83.62 194 MET A O 1
ATOM 1543 N N . TYR A 1 195 ? 29.996 14.251 -8.784 1.00 84.69 195 TYR A N 1
ATOM 1544 C CA . TYR A 1 195 ? 29.323 14.244 -10.085 1.00 84.69 195 TYR A CA 1
ATOM 1545 C C . TYR A 1 195 ? 28.778 12.858 -10.416 1.00 84.69 195 TYR A C 1
ATOM 1547 O O . TYR A 1 195 ? 27.615 12.739 -10.791 1.00 84.69 195 TYR A O 1
ATOM 1555 N N . THR A 1 196 ? 29.560 11.801 -10.207 1.00 83.38 196 THR A N 1
ATOM 1556 C CA . THR A 1 196 ? 29.121 10.426 -10.484 1.00 83.38 196 THR A CA 1
ATOM 1557 C C . THR A 1 196 ? 27.847 10.083 -9.715 1.00 83.38 196 THR A C 1
ATOM 1559 O O . THR A 1 196 ? 26.900 9.575 -10.311 1.00 83.38 196 THR A O 1
ATOM 1562 N N . ARG A 1 197 ? 27.762 10.440 -8.428 1.00 82.31 197 ARG A N 1
ATOM 1563 C CA . ARG A 1 197 ? 26.553 10.221 -7.619 1.00 82.31 197 ARG A CA 1
ATOM 1564 C C . ARG A 1 197 ? 25.338 10.986 -8.158 1.00 82.31 197 ARG A C 1
ATOM 1566 O O . ARG A 1 197 ? 24.259 10.411 -8.273 1.00 82.31 197 ARG A O 1
ATOM 1573 N N . THR A 1 198 ? 25.523 12.252 -8.528 1.00 80.62 198 THR A N 1
ATOM 1574 C CA . THR A 1 198 ? 24.447 13.122 -9.041 1.00 80.62 198 THR A CA 1
ATOM 1575 C C . THR A 1 198 ? 23.915 12.635 -10.393 1.00 80.62 198 THR A C 1
ATOM 1577 O O . THR A 1 198 ? 22.706 12.503 -10.597 1.00 80.62 198 THR A O 1
ATOM 1580 N N . PHE A 1 199 ? 24.822 12.318 -11.319 1.00 87.50 199 PHE A N 1
ATOM 1581 C CA . PHE A 1 199 ? 24.464 11.838 -12.650 1.00 87.50 199 PHE A CA 1
ATOM 1582 C C . PHE A 1 199 ? 23.933 10.404 -12.625 1.00 87.50 199 PHE A C 1
ATOM 1584 O O . PHE A 1 199 ? 23.063 10.086 -13.428 1.00 87.50 199 PHE A O 1
ATOM 1591 N N . SER A 1 200 ? 24.372 9.560 -11.683 1.00 83.19 200 SER A N 1
ATOM 1592 C CA . SER A 1 200 ? 23.842 8.201 -11.511 1.00 83.19 200 SER A CA 1
ATOM 1593 C C . SER A 1 200 ? 22.331 8.208 -11.269 1.00 83.19 200 SER A C 1
ATOM 1595 O O . SER A 1 200 ? 21.601 7.525 -11.985 1.00 83.19 200 SER A O 1
ATOM 1597 N N . ALA A 1 201 ? 21.838 9.055 -10.356 1.00 78.94 201 ALA A N 1
ATOM 1598 C CA . ALA A 1 201 ? 20.400 9.198 -10.111 1.00 78.94 201 ALA A CA 1
ATOM 1599 C C . ALA A 1 201 ? 19.647 9.650 -11.376 1.00 78.94 201 ALA A C 1
ATOM 1601 O O . ALA A 1 201 ? 18.661 9.031 -11.777 1.00 78.94 201 ALA A O 1
ATOM 1602 N N . SER A 1 202 ? 20.172 10.667 -12.069 1.00 82.31 202 SER A N 1
ATOM 1603 C CA . SER A 1 202 ? 19.580 11.164 -13.319 1.00 82.31 202 SER A CA 1
ATOM 1604 C C . SER A 1 202 ? 19.557 10.100 -14.424 1.00 82.31 202 SER A C 1
ATOM 1606 O O . SER A 1 202 ? 18.568 9.973 -15.148 1.00 82.31 202 SER A O 1
ATOM 1608 N N . PHE A 1 203 ? 20.622 9.306 -14.563 1.00 87.31 203 PHE A N 1
ATOM 1609 C CA . PHE A 1 203 ? 20.675 8.205 -15.522 1.00 87.31 203 PHE A CA 1
ATOM 1610 C C . PHE A 1 203 ? 19.693 7.096 -15.159 1.00 87.31 203 PHE A C 1
ATOM 1612 O O . PHE A 1 203 ? 19.002 6.610 -16.051 1.00 87.31 203 PHE A O 1
ATOM 1619 N N . GLN A 1 204 ? 19.557 6.743 -13.880 1.00 79.50 204 GLN A N 1
ATOM 1620 C CA . GLN A 1 204 ? 18.579 5.746 -13.449 1.00 79.50 204 GLN A CA 1
ATOM 1621 C C . GLN A 1 204 ? 17.135 6.181 -13.711 1.00 79.50 204 GLN A C 1
ATOM 1623 O O . GLN A 1 204 ? 16.339 5.368 -14.184 1.00 79.50 204 GLN A O 1
ATOM 1628 N N . GLU A 1 205 ? 16.793 7.451 -13.493 1.00 77.06 205 GLU A N 1
ATOM 1629 C CA . GLU A 1 205 ? 15.472 7.983 -13.850 1.00 77.06 205 GLU A CA 1
ATOM 1630 C C . GLU A 1 205 ? 15.206 7.884 -15.355 1.00 77.06 205 GLU A C 1
ATOM 1632 O O . GLU A 1 205 ? 14.137 7.440 -15.786 1.00 77.06 205 GLU A O 1
ATOM 1637 N N . ILE A 1 206 ? 16.193 8.274 -16.168 1.00 82.88 206 ILE A N 1
ATOM 1638 C CA . ILE A 1 206 ? 16.100 8.191 -17.627 1.00 82.88 206 ILE A CA 1
ATOM 1639 C C . ILE A 1 206 ? 15.933 6.733 -18.066 1.00 82.88 206 ILE A C 1
ATOM 1641 O O . ILE A 1 206 ? 15.074 6.439 -18.900 1.00 82.88 206 ILE A O 1
ATOM 1645 N N . PHE A 1 207 ? 16.707 5.816 -17.485 1.00 85.88 207 PHE A N 1
ATOM 1646 C CA . PHE A 1 207 ? 16.671 4.397 -17.826 1.00 85.88 207 PHE A CA 1
ATOM 1647 C C . PHE A 1 207 ? 15.347 3.749 -17.445 1.00 85.88 207 PHE A C 1
ATOM 1649 O O . PHE A 1 207 ? 14.726 3.089 -18.278 1.00 85.88 207 PHE A O 1
ATOM 1656 N N . SER A 1 208 ? 14.853 4.035 -16.243 1.00 76.06 208 SER A N 1
ATOM 1657 C CA . SER A 1 208 ? 13.544 3.575 -15.777 1.00 76.06 208 SER A CA 1
ATOM 1658 C C . SER A 1 208 ? 12.419 4.090 -16.676 1.00 76.06 208 SER A C 1
ATOM 1660 O O . SER A 1 208 ? 11.510 3.347 -17.041 1.00 76.06 208 SER A O 1
ATOM 1662 N N . SER A 1 209 ? 12.507 5.352 -17.108 1.00 81.12 209 SER A N 1
ATOM 1663 C CA . SER A 1 209 ? 11.536 5.945 -18.029 1.00 81.12 209 SER A CA 1
ATOM 1664 C C . SER A 1 209 ? 11.554 5.272 -19.404 1.00 81.12 209 SER A C 1
ATOM 1666 O O . SER A 1 209 ? 10.488 4.991 -19.956 1.00 81.12 209 SER A O 1
ATOM 1668 N N . ILE A 1 210 ? 12.733 4.973 -19.958 1.00 82.25 210 ILE A N 1
ATOM 1669 C CA . ILE A 1 210 ? 12.853 4.276 -21.248 1.00 82.25 210 ILE A CA 1
ATOM 1670 C C . ILE A 1 210 ? 12.302 2.852 -21.151 1.00 82.25 210 ILE A C 1
ATOM 1672 O O . ILE A 1 210 ? 11.459 2.491 -21.971 1.00 82.25 210 ILE A O 1
ATOM 1676 N N . ARG A 1 211 ? 12.698 2.087 -20.126 1.00 83.56 211 ARG A N 1
ATOM 1677 C CA . ARG A 1 211 ? 12.203 0.723 -19.894 1.00 83.56 211 ARG A CA 1
ATOM 1678 C C . ARG A 1 211 ? 10.679 0.696 -19.794 1.00 83.56 211 ARG A C 1
ATOM 1680 O O . ARG A 1 211 ? 10.035 -0.068 -20.506 1.00 83.56 211 ARG A O 1
ATOM 1687 N N . ARG A 1 212 ? 10.099 1.606 -19.004 1.00 79.25 212 ARG A N 1
ATOM 1688 C CA . ARG A 1 212 ? 8.644 1.745 -18.854 1.00 79.25 212 ARG A CA 1
ATOM 1689 C C . ARG A 1 212 ? 7.933 1.956 -20.187 1.00 79.25 212 ARG A C 1
ATOM 1691 O O . ARG A 1 212 ? 6.984 1.246 -20.499 1.00 79.25 212 ARG A O 1
ATOM 1698 N N . ASN A 1 213 ? 8.364 2.949 -20.963 1.00 82.44 213 ASN A N 1
ATOM 1699 C CA . ASN A 1 213 ? 7.702 3.256 -22.231 1.00 82.44 213 ASN A CA 1
ATOM 1700 C C . ASN A 1 213 ? 7.905 2.120 -23.252 1.00 82.44 213 ASN A C 1
ATOM 1702 O O . ASN A 1 213 ? 7.033 1.857 -24.072 1.00 82.44 213 ASN A O 1
ATOM 1706 N N . TYR A 1 214 ? 9.034 1.416 -23.201 1.00 87.88 214 TYR A N 1
ATOM 1707 C CA . TYR A 1 214 ? 9.277 0.280 -24.082 1.00 87.88 214 TYR A CA 1
ATOM 1708 C C . TYR A 1 214 ? 8.381 -0.917 -23.746 1.00 87.88 214 TYR A C 1
ATOM 1710 O O . TYR A 1 214 ? 7.774 -1.493 -24.645 1.00 87.88 214 TYR A O 1
ATOM 1718 N N . GLN A 1 215 ? 8.210 -1.231 -22.462 1.00 78.56 215 GLN A N 1
ATOM 1719 C CA . GLN A 1 215 ? 7.259 -2.249 -22.006 1.00 78.56 215 GLN A CA 1
ATOM 1720 C C . GLN A 1 215 ? 5.820 -1.894 -22.392 1.00 78.56 215 GLN A C 1
ATOM 1722 O O . GLN A 1 215 ? 5.082 -2.746 -22.877 1.00 78.56 215 GLN A O 1
ATOM 1727 N N . GLU A 1 216 ? 5.432 -0.627 -22.240 1.00 76.31 216 GLU A N 1
ATOM 1728 C CA . GLU A 1 216 ? 4.120 -0.137 -22.664 1.00 76.31 216 GLU A CA 1
ATOM 1729 C C . GLU A 1 216 ? 3.907 -0.305 -24.175 1.00 76.31 216 GLU A C 1
ATOM 1731 O O . GLU A 1 216 ? 2.840 -0.742 -24.608 1.00 76.31 216 GLU A O 1
ATOM 1736 N N . TYR A 1 217 ? 4.926 0.001 -24.981 1.00 83.81 217 TYR A N 1
ATOM 1737 C CA . TYR A 1 217 ? 4.886 -0.222 -26.422 1.00 83.81 217 TYR A CA 1
ATOM 1738 C C . TYR A 1 217 ? 4.757 -1.712 -26.765 1.00 83.81 217 TYR A C 1
ATOM 1740 O O . TYR A 1 217 ? 3.895 -2.086 -27.565 1.00 83.81 217 TYR A O 1
ATOM 1748 N N . GLN A 1 218 ? 5.577 -2.563 -26.140 1.00 81.31 218 GLN A N 1
ATOM 1749 C CA . GLN A 1 218 ? 5.547 -4.003 -26.370 1.00 81.31 218 GLN A CA 1
ATOM 1750 C C . GLN A 1 218 ? 4.195 -4.602 -25.989 1.00 81.31 218 GLN A C 1
ATOM 1752 O O . GLN A 1 218 ? 3.589 -5.245 -26.836 1.00 81.31 218 GLN A O 1
ATOM 1757 N N . ALA A 1 219 ? 3.660 -4.304 -24.801 1.00 67.19 219 ALA A N 1
ATOM 1758 C CA . ALA A 1 219 ? 2.363 -4.809 -24.347 1.00 67.19 219 ALA A CA 1
ATOM 1759 C C . ALA A 1 219 ? 1.223 -4.483 -25.332 1.00 67.19 219 ALA A C 1
ATOM 1761 O O . ALA A 1 219 ? 0.382 -5.332 -25.630 1.00 67.19 219 ALA A O 1
ATOM 1762 N N . ARG A 1 220 ? 1.228 -3.276 -25.917 1.00 71.88 220 ARG A N 1
ATOM 1763 C CA . ARG A 1 220 ? 0.250 -2.881 -26.946 1.00 71.88 220 ARG A CA 1
ATOM 1764 C C . ARG A 1 220 ? 0.430 -3.630 -28.269 1.00 71.88 220 ARG A C 1
ATOM 1766 O O . ARG A 1 220 ? -0.560 -3.879 -28.951 1.00 71.88 220 ARG A O 1
ATOM 1773 N N . LYS A 1 221 ? 1.668 -3.948 -28.662 1.00 73.62 221 LYS A N 1
ATOM 1774 C CA . LYS A 1 221 ? 1.986 -4.594 -29.949 1.00 73.62 221 LYS A CA 1
ATOM 1775 C C . LYS A 1 221 ? 1.893 -6.118 -29.906 1.00 73.62 221 LYS A C 1
ATOM 1777 O O . LYS A 1 221 ? 1.456 -6.705 -30.890 1.00 73.62 221 LYS A O 1
ATOM 1782 N N . THR A 1 222 ? 2.270 -6.749 -28.798 1.00 56.69 222 THR A N 1
ATOM 1783 C CA . THR A 1 222 ? 2.157 -8.202 -28.594 1.00 56.69 222 THR A CA 1
ATOM 1784 C C . THR A 1 222 ? 0.755 -8.621 -28.164 1.00 56.69 222 THR A C 1
ATOM 1786 O O . THR A 1 222 ? 0.459 -9.811 -28.136 1.00 56.69 222 THR A O 1
ATOM 1789 N N . GLY A 1 223 ? -0.119 -7.660 -27.837 1.00 49.59 223 GLY A N 1
ATOM 1790 C CA . GLY A 1 223 ? -1.466 -7.937 -27.351 1.00 49.59 223 GLY A CA 1
ATOM 1791 C C . GLY A 1 223 ? -1.480 -8.584 -25.968 1.00 49.59 223 GLY A C 1
ATOM 1792 O O . GLY A 1 223 ? -2.511 -9.129 -25.583 1.00 49.59 223 GLY A O 1
ATOM 1793 N N . THR A 1 224 ? -0.365 -8.540 -25.225 1.00 45.69 224 THR A N 1
ATOM 1794 C CA . THR A 1 224 ? -0.327 -8.992 -23.833 1.00 45.69 224 THR A CA 1
ATOM 1795 C C . THR A 1 224 ? -1.193 -8.019 -23.035 1.00 45.69 224 THR A C 1
ATOM 1797 O O . THR A 1 224 ? -0.804 -6.856 -22.888 1.00 45.69 224 THR A O 1
ATOM 1800 N N . PRO A 1 225 ? -2.392 -8.420 -22.575 1.00 54.00 225 PRO A N 1
ATOM 1801 C CA . PRO A 1 225 ? -3.280 -7.489 -21.907 1.00 54.00 225 PRO A CA 1
ATOM 1802 C C . PRO A 1 225 ? -2.606 -7.028 -20.617 1.00 54.00 225 PRO A C 1
ATOM 1804 O O . PRO A 1 225 ? -2.070 -7.851 -19.873 1.00 54.00 225 PRO A O 1
ATOM 1807 N N . LEU A 1 226 ? -2.658 -5.723 -20.337 1.00 65.12 226 LEU A N 1
ATOM 1808 C CA . LEU A 1 226 ? -2.456 -5.242 -18.970 1.00 65.12 226 LEU A CA 1
ATOM 1809 C C . LEU A 1 226 ? -3.346 -6.081 -18.051 1.00 65.12 226 LEU A C 1
ATOM 1811 O O . LEU A 1 226 ? -4.509 -6.333 -18.386 1.00 65.12 226 LEU A O 1
ATOM 1815 N N . MET A 1 227 ? -2.804 -6.528 -16.920 1.00 77.75 227 MET A N 1
ATOM 1816 C CA . MET A 1 227 ? -3.589 -7.305 -15.969 1.00 77.75 227 MET A CA 1
ATOM 1817 C C . MET A 1 227 ? -4.803 -6.473 -15.559 1.00 77.75 227 MET A C 1
ATOM 1819 O O . MET A 1 227 ? -4.656 -5.322 -15.149 1.00 77.75 227 MET A O 1
ATOM 1823 N N . ASP A 1 228 ? -6.011 -7.019 -15.665 1.00 84.06 228 ASP A N 1
ATOM 1824 C CA . ASP A 1 228 ? -7.192 -6.306 -15.186 1.00 84.06 228 ASP A CA 1
ATOM 1825 C C . ASP A 1 228 ? -7.179 -6.282 -13.651 1.00 84.06 228 ASP A C 1
ATOM 1827 O O . ASP A 1 228 ? -7.610 -7.224 -12.988 1.00 84.06 228 ASP A O 1
ATOM 1831 N N . THR A 1 229 ? -6.663 -5.194 -13.077 1.00 90.06 229 THR A N 1
ATOM 1832 C CA . THR A 1 229 ? -6.588 -4.980 -11.626 1.00 90.06 229 THR A CA 1
ATOM 1833 C C . THR A 1 229 ? -7.814 -4.259 -11.070 1.00 90.06 229 THR A C 1
ATOM 1835 O O . THR A 1 229 ? -7.798 -3.848 -9.907 1.00 90.06 229 THR A O 1
ATOM 1838 N N . SER A 1 230 ? -8.886 -4.078 -11.850 1.00 89.19 230 SER A N 1
ATOM 1839 C CA . SER A 1 230 ? -10.054 -3.281 -11.444 1.00 89.19 230 SER A CA 1
ATOM 1840 C C . SER A 1 230 ? -10.734 -3.832 -10.188 1.00 89.19 230 SER A C 1
ATOM 1842 O O . SER A 1 230 ? -10.920 -3.104 -9.209 1.00 89.19 230 SER A O 1
ATOM 1844 N N . LYS A 1 231 ? -11.029 -5.138 -10.171 1.00 92.50 231 LYS A N 1
ATOM 1845 C CA . LYS A 1 231 ? -11.624 -5.830 -9.016 1.00 92.50 231 LYS A CA 1
ATOM 1846 C C . LYS A 1 231 ? -10.713 -5.775 -7.797 1.00 92.50 231 LYS A C 1
ATOM 1848 O O . LYS A 1 231 ? -11.178 -5.488 -6.697 1.00 92.50 231 LYS A O 1
ATOM 1853 N N . TRP A 1 232 ? -9.418 -5.999 -8.000 1.00 95.12 232 TRP A N 1
ATOM 1854 C CA . TRP A 1 232 ? -8.445 -5.968 -6.916 1.00 95.12 232 TRP A CA 1
ATOM 1855 C C . TRP A 1 232 ? -8.317 -4.568 -6.311 1.00 95.12 232 TRP A C 1
ATOM 1857 O O . TRP A 1 232 ? -8.389 -4.393 -5.098 1.00 95.12 232 TRP A O 1
ATOM 1867 N N . SER A 1 233 ? -8.258 -3.547 -7.162 1.00 93.88 233 SER A N 1
ATOM 1868 C CA . SER A 1 233 ? -8.226 -2.146 -6.747 1.00 93.88 233 SER A CA 1
ATOM 1869 C C . SER A 1 233 ? -9.459 -1.751 -5.930 1.00 93.88 233 SER A C 1
ATOM 1871 O O . SER A 1 233 ? -9.326 -0.980 -4.983 1.00 93.88 233 SER A O 1
ATOM 1873 N N . ALA A 1 234 ? -10.643 -2.280 -6.255 1.00 95.31 234 ALA A N 1
ATOM 1874 C CA . ALA A 1 234 ? -11.851 -2.041 -5.465 1.00 95.31 234 ALA A CA 1
ATOM 1875 C C . ALA A 1 234 ? -11.733 -2.633 -4.050 1.00 95.31 234 ALA A C 1
ATOM 1877 O O . ALA A 1 234 ? -12.011 -1.938 -3.075 1.00 95.31 234 ALA A O 1
ATOM 1878 N N . VAL A 1 235 ? -11.236 -3.869 -3.921 1.00 97.38 235 VAL A N 1
ATOM 1879 C CA . VAL A 1 235 ? -11.002 -4.498 -2.606 1.00 97.38 235 VAL A CA 1
ATOM 1880 C C . VAL A 1 235 ? -9.977 -3.715 -1.785 1.00 97.38 235 VAL A C 1
ATOM 1882 O O . VAL A 1 235 ? -10.158 -3.525 -0.585 1.00 97.38 235 VAL A O 1
ATOM 1885 N N . VAL A 1 236 ? -8.924 -3.205 -2.425 1.00 96.38 236 VAL A N 1
ATOM 1886 C CA . VAL A 1 236 ? -7.924 -2.356 -1.764 1.00 96.38 236 VAL A CA 1
ATOM 1887 C C . VAL A 1 236 ? -8.554 -1.079 -1.202 1.00 96.38 236 VAL A C 1
ATOM 1889 O O . VAL A 1 236 ? -8.217 -0.666 -0.094 1.00 96.38 236 VAL A O 1
ATOM 1892 N N . VAL A 1 237 ? -9.494 -0.456 -1.919 1.00 96.25 237 VAL A N 1
ATOM 1893 C CA . VAL A 1 237 ? -10.222 0.715 -1.403 1.00 96.25 237 VAL A CA 1
ATOM 1894 C C . VAL A 1 237 ? -11.073 0.340 -0.188 1.00 96.25 237 VAL A C 1
ATOM 1896 O O . VAL A 1 237 ? -11.005 1.049 0.816 1.00 96.25 237 VAL A O 1
ATOM 1899 N N . ASP A 1 238 ? -11.795 -0.784 -0.236 1.00 97.75 238 ASP A N 1
ATOM 1900 C CA . ASP A 1 238 ? -12.594 -1.278 0.896 1.00 97.75 238 ASP A CA 1
ATOM 1901 C C . ASP A 1 238 ? -11.713 -1.534 2.141 1.00 97.75 238 ASP A C 1
ATOM 1903 O O . ASP A 1 238 ? -12.053 -1.139 3.258 1.00 97.75 238 ASP A O 1
ATOM 1907 N N . GLN A 1 239 ? -10.542 -2.156 1.955 1.00 98.00 239 GLN A N 1
ATOM 1908 C CA . GLN A 1 239 ? -9.559 -2.385 3.023 1.00 98.00 239 GLN A CA 1
ATOM 1909 C C . GLN A 1 239 ? -9.027 -1.074 3.605 1.00 98.00 239 GLN A C 1
ATOM 1911 O O . GLN A 1 239 ? -8.866 -0.949 4.822 1.00 98.00 239 GLN A O 1
ATOM 1916 N N . MET A 1 240 ? -8.757 -0.091 2.745 1.00 97.12 240 MET A N 1
ATOM 1917 C CA . MET A 1 240 ? -8.258 1.207 3.179 1.00 97.12 240 MET A CA 1
ATOM 1918 C C . MET A 1 240 ? -9.314 1.952 3.998 1.00 97.12 240 MET A C 1
ATOM 1920 O O . MET A 1 240 ? -8.972 2.581 4.998 1.00 97.12 240 MET A O 1
ATOM 1924 N N . GLU A 1 241 ? -10.589 1.848 3.619 1.00 97.56 241 GLU A N 1
ATOM 1925 C CA . GLU A 1 241 ? -11.694 2.422 4.386 1.00 97.56 241 GLU A CA 1
ATOM 1926 C C . GLU A 1 241 ? -11.803 1.786 5.777 1.00 97.56 241 GLU A C 1
ATOM 1928 O O . GLU A 1 241 ? -12.002 2.491 6.770 1.00 97.56 241 GLU A O 1
ATOM 1933 N N . GLU A 1 242 ? -11.640 0.464 5.875 1.00 97.81 242 GLU A N 1
ATOM 1934 C CA . GLU A 1 242 ? -11.697 -0.240 7.157 1.00 97.81 242 GLU A CA 1
ATOM 1935 C C . GLU A 1 242 ? -10.531 0.157 8.077 1.00 97.81 242 GLU A C 1
ATOM 1937 O O . GLU A 1 242 ? -10.749 0.494 9.243 1.00 97.81 242 GLU A O 1
ATOM 1942 N N . ALA A 1 243 ? -9.304 0.222 7.552 1.00 97.62 243 ALA A N 1
ATOM 1943 C CA . ALA A 1 243 ? -8.146 0.710 8.304 1.00 97.62 243 ALA A CA 1
ATOM 1944 C C . ALA A 1 243 ? -8.317 2.180 8.732 1.00 97.62 243 ALA A C 1
ATOM 1946 O O . ALA A 1 243 ? -8.051 2.550 9.881 1.00 97.62 243 ALA A O 1
ATOM 1947 N N . HIS A 1 244 ? -8.836 3.019 7.831 1.00 96.81 244 HIS A N 1
ATOM 1948 C CA . HIS A 1 244 ? -9.104 4.427 8.103 1.00 96.81 244 HIS A CA 1
ATOM 1949 C C . HIS A 1 244 ? -10.151 4.609 9.205 1.00 96.81 244 HIS A C 1
ATOM 1951 O O . HIS A 1 244 ? -10.021 5.480 10.063 1.00 96.81 244 HIS A O 1
ATOM 1957 N N . ARG A 1 245 ? -11.177 3.766 9.216 1.00 96.88 245 ARG A N 1
ATOM 1958 C CA . ARG A 1 245 ? -12.229 3.756 10.228 1.00 96.88 245 ARG A CA 1
ATOM 1959 C C . ARG A 1 245 ? -11.689 3.469 11.629 1.00 96.88 245 ARG A C 1
ATOM 1961 O O . ARG A 1 245 ? -12.133 4.129 12.572 1.00 96.88 245 ARG A O 1
ATOM 1968 N N . ILE A 1 246 ? -10.722 2.560 11.763 1.00 96.56 246 ILE A N 1
ATOM 1969 C CA . ILE A 1 246 ? -10.011 2.319 13.029 1.00 96.56 246 ILE A CA 1
ATOM 1970 C C . ILE A 1 246 ? -9.241 3.579 13.436 1.00 96.56 246 ILE A C 1
ATOM 1972 O O . ILE A 1 246 ? -9.467 4.106 14.526 1.00 96.56 246 ILE A O 1
ATOM 1976 N N . HIS A 1 247 ? -8.418 4.117 12.527 1.00 96.19 247 HIS A N 1
ATOM 1977 C CA . HIS A 1 247 ? -7.637 5.334 12.762 1.00 96.19 247 HIS A CA 1
ATOM 1978 C C . HIS A 1 247 ? -8.504 6.513 13.225 1.00 96.19 247 HIS A C 1
ATOM 1980 O O . HIS A 1 247 ? -8.249 7.110 14.268 1.00 96.19 247 HIS A O 1
ATOM 1986 N N . ALA A 1 248 ? -9.543 6.846 12.460 1.00 95.38 248 ALA A N 1
ATOM 1987 C CA . ALA A 1 248 ? -10.373 8.016 12.701 1.00 95.38 248 ALA A CA 1
ATOM 1988 C C . ALA A 1 248 ? -11.184 7.891 13.996 1.00 95.38 248 ALA A C 1
ATOM 1990 O O . ALA A 1 248 ? -11.364 8.884 14.696 1.00 95.38 248 ALA A O 1
ATOM 1991 N N . THR A 1 249 ? -11.635 6.682 14.346 1.00 95.19 249 THR A N 1
ATOM 1992 C CA . THR A 1 249 ? -12.327 6.450 15.622 1.00 95.19 249 THR A CA 1
ATOM 1993 C C . THR A 1 249 ? -11.372 6.611 16.797 1.00 95.19 249 THR A C 1
ATOM 1995 O O . THR A 1 249 ? -11.692 7.340 17.732 1.00 95.19 249 THR A O 1
ATOM 1998 N N . ALA A 1 250 ? -10.186 5.999 16.739 1.00 94.75 250 ALA A N 1
ATOM 1999 C CA . ALA A 1 250 ? -9.189 6.130 17.795 1.00 94.75 250 ALA A CA 1
ATOM 2000 C C . ALA A 1 250 ? -8.739 7.592 17.967 1.00 94.75 250 ALA A C 1
ATOM 2002 O O . ALA A 1 250 ? -8.750 8.115 19.078 1.00 94.75 250 ALA A O 1
ATOM 2003 N N . LEU A 1 251 ? -8.456 8.293 16.863 1.00 94.31 251 LEU A N 1
ATOM 2004 C CA . LEU A 1 251 ? -8.073 9.704 16.876 1.00 94.31 251 LEU A CA 1
ATOM 2005 C C . LEU A 1 251 ? -9.180 10.609 17.435 1.00 94.31 251 LEU A C 1
ATOM 2007 O O . LEU A 1 251 ? -8.887 11.543 18.179 1.00 94.31 251 LEU A O 1
ATOM 2011 N N . PHE A 1 252 ? -10.441 10.350 17.077 1.00 93.81 252 PHE A N 1
ATOM 2012 C CA . PHE A 1 252 ? -11.584 11.090 17.610 1.00 93.81 252 PHE A CA 1
ATOM 2013 C C . PHE A 1 252 ? -11.687 10.924 19.130 1.00 93.81 252 PHE A C 1
ATOM 2015 O O . PHE A 1 252 ? -11.762 11.921 19.841 1.00 93.81 252 PHE A O 1
ATOM 2022 N N . LEU A 1 253 ? -11.611 9.689 19.635 1.00 92.25 253 LEU A N 1
ATOM 2023 C CA . LEU A 1 253 ? -11.672 9.417 21.074 1.00 92.25 253 LEU A CA 1
ATOM 2024 C C . LEU A 1 253 ? -10.504 10.061 21.837 1.00 92.25 253 LEU A C 1
ATOM 2026 O O . LEU A 1 253 ? -10.722 10.602 22.920 1.00 92.25 253 LEU A O 1
ATOM 2030 N N . THR A 1 254 ? -9.299 10.073 21.252 1.00 91.62 254 THR A N 1
ATOM 2031 C CA . THR A 1 254 ? -8.136 10.789 21.801 1.00 91.62 254 THR A CA 1
ATOM 2032 C C . THR A 1 254 ? -8.398 12.292 21.912 1.00 91.62 254 THR A C 1
ATOM 2034 O O . THR A 1 254 ? -8.115 12.889 22.947 1.00 91.62 254 THR A O 1
ATOM 2037 N N . LYS A 1 255 ? -8.943 12.919 20.858 1.00 90.88 255 LYS A N 1
ATOM 2038 C CA . LYS A 1 255 ? -9.179 14.373 20.813 1.00 90.88 255 LYS A CA 1
ATOM 2039 C C . LYS A 1 255 ? -10.290 14.826 21.751 1.00 90.88 255 LYS A C 1
ATOM 2041 O O . LYS A 1 255 ? -10.127 15.826 22.438 1.00 90.88 255 LYS A O 1
ATOM 2046 N N . GLU A 1 256 ? -11.390 14.083 21.794 1.00 89.88 256 GLU A N 1
ATOM 2047 C CA . GLU A 1 256 ? -12.532 14.389 22.663 1.00 89.88 256 GLU A CA 1
ATOM 2048 C C . GLU A 1 256 ? -12.275 14.010 24.131 1.00 89.88 256 GLU A C 1
ATOM 2050 O O . GLU A 1 256 ? -13.129 14.254 24.981 1.00 89.88 256 GLU A O 1
ATOM 2055 N N . GLN A 1 257 ? -11.132 13.374 24.438 1.00 80.44 257 GLN A N 1
ATOM 2056 C CA . GLN A 1 257 ? -10.798 12.832 25.764 1.00 80.44 257 GLN A CA 1
ATOM 2057 C C . GLN A 1 257 ? -11.924 11.959 26.344 1.00 80.44 257 GLN A C 1
ATOM 2059 O O . GLN A 1 257 ? -12.144 11.888 27.556 1.00 80.44 257 GLN A O 1
ATOM 2064 N N . SER A 1 258 ? -12.684 11.305 25.464 1.00 73.31 258 SER A N 1
ATOM 2065 C CA . SER A 1 258 ? -13.890 10.596 25.856 1.00 73.31 258 SER A CA 1
ATOM 2066 C C . SER A 1 258 ? -13.531 9.167 26.253 1.00 73.31 258 SER A C 1
ATOM 2068 O O . SER A 1 258 ? -12.998 8.410 25.443 1.00 73.31 258 SER A O 1
ATOM 2070 N N . ASN A 1 259 ? -13.899 8.751 27.465 1.00 74.69 259 ASN A N 1
ATOM 2071 C CA . ASN A 1 259 ? -13.761 7.359 27.919 1.00 74.69 259 ASN A CA 1
ATOM 2072 C C . ASN A 1 259 ? -14.868 6.448 27.349 1.00 74.69 259 ASN A C 1
ATOM 2074 O O . ASN A 1 259 ? -15.292 5.479 27.982 1.00 74.69 259 ASN A O 1
ATOM 2078 N N . LEU A 1 260 ? -15.395 6.788 26.169 1.00 82.56 260 LEU A N 1
ATOM 2079 C CA . LEU A 1 260 ? -16.482 6.059 25.537 1.00 82.56 260 LEU A CA 1
ATOM 2080 C C . LEU A 1 260 ? -15.932 4.782 24.911 1.00 82.56 260 LEU A C 1
ATOM 2082 O O . LEU A 1 260 ? -15.254 4.791 23.888 1.00 82.56 260 LEU A O 1
ATOM 2086 N N . ARG A 1 261 ? -16.266 3.667 25.551 1.00 86.12 261 ARG A N 1
ATOM 2087 C CA . ARG A 1 261 ? -15.894 2.312 25.140 1.00 86.12 261 ARG A CA 1
ATOM 2088 C C . ARG A 1 261 ? -16.678 1.821 23.917 1.00 86.12 261 ARG A C 1
ATOM 2090 O O . ARG A 1 261 ? -16.148 1.078 23.095 1.00 86.12 261 ARG A O 1
ATOM 2097 N N . GLU A 1 262 ? -17.932 2.248 23.791 1.00 91.31 262 GLU A N 1
ATOM 2098 C CA . GLU A 1 262 ? -18.885 1.727 22.802 1.00 91.31 262 GLU A CA 1
ATOM 2099 C C . GLU A 1 262 ? -18.406 1.822 21.337 1.00 91.31 262 GLU A C 1
ATOM 2101 O O . GLU A 1 262 ? -18.553 0.840 20.599 1.00 91.31 262 GLU A O 1
ATOM 2106 N N . PRO A 1 263 ? -17.766 2.923 20.883 1.00 92.50 263 PRO A N 1
ATOM 2107 C CA . PRO A 1 263 ? -17.241 2.993 19.520 1.00 92.50 263 PRO A CA 1
ATOM 2108 C C . PRO A 1 263 ? -16.144 1.955 19.242 1.00 92.50 263 PRO A C 1
ATOM 2110 O O . PRO A 1 263 ? -16.118 1.384 18.154 1.00 92.50 263 PRO A O 1
ATOM 2113 N N . LEU A 1 264 ? -15.279 1.655 20.219 1.00 91.94 264 LEU A N 1
ATOM 2114 C CA . LEU A 1 264 ? -14.239 0.628 20.073 1.00 91.94 264 LEU A CA 1
ATOM 2115 C C . LEU A 1 264 ? -14.834 -0.781 20.028 1.00 91.94 264 LEU A C 1
ATOM 2117 O O . LEU A 1 264 ? -14.432 -1.588 19.196 1.00 91.94 264 LEU A O 1
ATOM 2121 N N . VAL A 1 265 ? -15.832 -1.063 20.870 1.00 92.69 265 VAL A N 1
ATOM 2122 C CA . VAL A 1 265 ? -16.556 -2.347 20.858 1.00 92.69 265 VAL A CA 1
ATOM 2123 C C . VAL A 1 265 ? -17.269 -2.550 19.521 1.00 92.69 265 VAL A C 1
ATOM 2125 O O . VAL A 1 265 ? -17.233 -3.641 18.950 1.00 92.69 265 VAL A O 1
ATOM 2128 N N . THR A 1 266 ? -17.864 -1.486 18.979 1.00 94.38 266 THR A N 1
ATOM 2129 C CA . THR A 1 266 ? -18.485 -1.505 17.650 1.00 94.38 266 THR A CA 1
ATOM 2130 C C . THR A 1 266 ? -17.461 -1.810 16.556 1.00 94.38 266 THR A C 1
ATOM 2132 O O . THR A 1 266 ? -17.761 -2.583 15.647 1.00 94.38 266 THR A O 1
ATOM 2135 N N . LEU A 1 267 ? -16.247 -1.253 16.643 1.00 94.38 267 LEU A N 1
ATOM 2136 C CA . LEU A 1 267 ? -15.162 -1.603 15.727 1.00 94.38 267 LEU A CA 1
ATOM 2137 C C . LEU A 1 267 ? -14.711 -3.053 15.892 1.00 94.38 267 LEU A C 1
ATOM 2139 O O . LEU A 1 267 ? -14.559 -3.735 14.887 1.00 94.38 267 LEU A O 1
ATOM 2143 N N . ALA A 1 268 ? -14.552 -3.549 17.119 1.00 94.69 268 ALA A N 1
ATOM 2144 C CA . ALA A 1 268 ? -14.106 -4.918 17.385 1.00 94.69 268 ALA A CA 1
ATOM 2145 C C . ALA A 1 268 ? -14.988 -5.972 16.690 1.00 94.69 268 ALA A C 1
ATOM 2147 O O . ALA A 1 268 ? -14.485 -6.950 16.145 1.00 94.69 268 ALA A O 1
ATOM 2148 N N . ARG A 1 269 ? -16.306 -5.733 16.625 1.00 95.62 269 ARG A N 1
ATOM 2149 C CA . ARG A 1 269 ? -17.273 -6.600 15.923 1.00 95.62 269 ARG A CA 1
ATOM 2150 C C . ARG A 1 269 ? -17.060 -6.680 14.406 1.00 95.62 269 ARG A C 1
ATOM 2152 O O . ARG A 1 269 ? -17.671 -7.517 13.754 1.00 95.62 269 ARG A O 1
ATOM 2159 N N . ARG A 1 270 ? -16.212 -5.825 13.826 1.00 96.25 270 ARG A N 1
ATOM 2160 C CA . ARG A 1 270 ? -15.902 -5.805 12.388 1.00 96.25 270 ARG A CA 1
ATOM 2161 C C . ARG A 1 270 ? -14.704 -6.673 12.005 1.00 96.25 270 ARG A C 1
ATOM 2163 O O . ARG A 1 270 ? -14.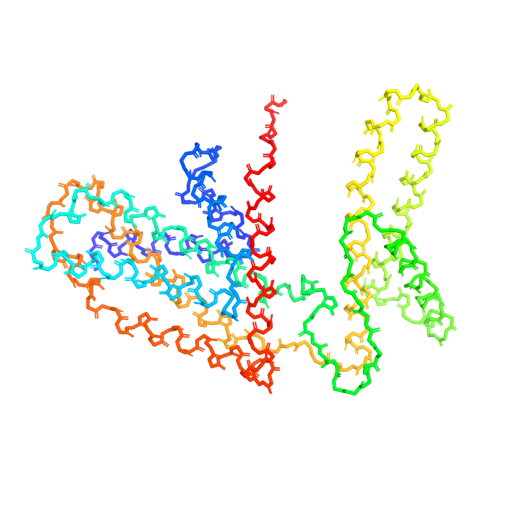348 -6.692 10.830 1.00 96.25 270 ARG A O 1
ATOM 2170 N N . ALA A 1 271 ? -14.114 -7.411 12.947 1.00 95.69 271 ALA A N 1
ATOM 2171 C CA . ALA A 1 271 ? -12.986 -8.302 12.674 1.00 95.69 271 ALA A CA 1
ATOM 2172 C C . ALA A 1 271 ? -13.280 -9.286 11.525 1.00 95.69 271 ALA A C 1
ATOM 2174 O O . ALA A 1 271 ? -12.464 -9.443 10.619 1.00 95.69 271 ALA A O 1
ATOM 2175 N N . GLU A 1 272 ? -14.484 -9.867 11.497 1.00 95.44 272 GLU A N 1
ATOM 2176 C CA . GLU A 1 272 ? -14.930 -10.752 10.410 1.00 95.44 272 GLU A CA 1
ATOM 2177 C C . GLU A 1 272 ? -15.009 -10.028 9.060 1.00 95.44 272 GLU A C 1
ATOM 2179 O O . GLU A 1 272 ? -14.646 -10.590 8.029 1.00 95.44 272 GLU A O 1
ATOM 2184 N N . THR A 1 273 ? -15.422 -8.755 9.055 1.00 96.56 273 THR A N 1
ATOM 2185 C CA . THR A 1 273 ? -15.441 -7.942 7.831 1.00 96.56 273 THR A CA 1
ATOM 2186 C C . THR A 1 273 ? -14.029 -7.740 7.285 1.00 96.56 273 THR A C 1
ATOM 2188 O O . THR A 1 273 ? -13.822 -7.890 6.084 1.00 96.56 273 THR A O 1
ATOM 2191 N N . ALA A 1 274 ? -13.046 -7.444 8.139 1.00 95.62 274 ALA A N 1
ATOM 2192 C CA . ALA A 1 274 ? -11.657 -7.327 7.698 1.00 95.62 274 ALA A CA 1
ATOM 2193 C C . ALA A 1 274 ? -11.071 -8.661 7.216 1.00 95.62 274 ALA A C 1
ATOM 2195 O O . ALA A 1 274 ? -10.363 -8.677 6.211 1.00 95.62 274 ALA A O 1
ATOM 2196 N N . GLY A 1 275 ? -11.407 -9.776 7.876 1.00 97.00 275 GLY A N 1
ATOM 2197 C CA . GLY A 1 275 ? -11.064 -11.123 7.409 1.00 97.00 275 GLY A CA 1
ATOM 2198 C C . GLY A 1 275 ? -11.580 -11.381 5.992 1.00 97.00 275 GLY A C 1
ATOM 2199 O O . GLY A 1 275 ? -10.793 -11.659 5.090 1.00 97.00 275 GLY A O 1
ATOM 2200 N N . ALA A 1 276 ? -12.874 -11.145 5.759 1.00 98.12 276 ALA A N 1
ATOM 2201 C CA . ALA A 1 276 ? -13.489 -11.297 4.441 1.00 98.12 276 ALA A CA 1
ATOM 2202 C C . ALA A 1 276 ? -12.864 -10.377 3.373 1.00 98.12 276 ALA A C 1
ATOM 2204 O O . ALA A 1 276 ? -12.755 -10.754 2.207 1.00 98.12 276 ALA A O 1
ATOM 2205 N N . LEU A 1 277 ? -12.427 -9.169 3.748 1.00 98.31 277 LEU A N 1
ATOM 2206 C CA . LEU A 1 277 ? -11.708 -8.272 2.840 1.00 98.31 277 LEU A CA 1
ATOM 2207 C C . LEU A 1 277 ? -10.320 -8.798 2.459 1.00 98.31 277 LEU A C 1
ATOM 2209 O O . LEU A 1 277 ? -9.875 -8.554 1.340 1.00 98.31 277 LEU A O 1
ATOM 2213 N N . LEU A 1 278 ? -9.618 -9.485 3.362 1.00 98.19 278 LEU A N 1
ATOM 2214 C CA . LEU A 1 278 ? -8.326 -10.117 3.069 1.00 98.19 278 LEU A CA 1
ATOM 2215 C C . LEU A 1 278 ? -8.490 -11.347 2.173 1.00 98.19 278 LEU A C 1
ATOM 2217 O O . LEU A 1 278 ? -7.668 -11.569 1.287 1.00 98.19 278 LEU A O 1
ATOM 2221 N N . ASP A 1 279 ? -9.564 -12.110 2.356 1.00 97.94 279 ASP A N 1
ATOM 2222 C CA . ASP A 1 279 ? -9.852 -13.266 1.506 1.00 97.94 279 ASP A CA 1
ATOM 2223 C C . ASP A 1 279 ? -10.253 -12.822 0.087 1.00 97.94 279 ASP A C 1
ATOM 2225 O O . ASP A 1 279 ? -9.689 -13.312 -0.891 1.00 97.94 279 ASP A O 1
ATOM 2229 N N . ARG A 1 280 ? -11.100 -11.787 -0.039 1.00 98.19 280 ARG A N 1
ATOM 2230 C CA . ARG A 1 280 ? -11.419 -11.141 -1.332 1.00 98.19 280 ARG A CA 1
ATOM 2231 C C . ARG A 1 280 ? -10.184 -10.582 -2.041 1.00 98.19 280 ARG A C 1
ATOM 2233 O O . ARG A 1 280 ? -10.136 -10.559 -3.267 1.00 98.19 280 ARG A O 1
ATOM 2240 N N . ASP A 1 281 ? -9.204 -10.091 -1.289 1.00 97.50 281 ASP A N 1
ATOM 2241 C CA . ASP A 1 281 ? -7.952 -9.556 -1.831 1.00 97.50 281 ASP A CA 1
ATOM 2242 C C . ASP A 1 281 ? -7.075 -10.669 -2.409 1.00 97.50 281 ASP A C 1
ATOM 2244 O O . ASP A 1 281 ? -6.567 -10.521 -3.519 1.00 97.50 281 ASP A O 1
ATOM 2248 N N . GLN A 1 282 ? -6.988 -11.814 -1.726 1.00 96.62 282 GLN A N 1
ATOM 2249 C CA . GLN A 1 282 ? -6.325 -13.005 -2.258 1.00 96.62 282 GLN A CA 1
ATOM 2250 C C . GLN A 1 282 ? -7.041 -13.549 -3.502 1.00 96.62 282 GLN A C 1
ATOM 2252 O O . GLN A 1 282 ? -6.394 -13.888 -4.491 1.00 96.62 282 GLN A O 1
ATOM 2257 N N . GLU A 1 283 ? -8.373 -13.627 -3.485 1.00 95.94 283 GLU A N 1
ATOM 2258 C CA . GLU A 1 283 ? -9.170 -14.053 -4.643 1.00 95.94 283 GLU A CA 1
ATOM 2259 C C . GLU A 1 283 ? -8.983 -13.124 -5.843 1.00 95.94 283 GLU A C 1
ATOM 2261 O O . GLU A 1 283 ? -8.804 -13.591 -6.969 1.00 95.94 283 GLU A O 1
ATOM 2266 N N . ALA A 1 284 ? -8.978 -11.810 -5.613 1.00 95.25 284 ALA A N 1
ATOM 2267 C CA . ALA A 1 284 ? -8.730 -10.839 -6.664 1.00 95.25 284 ALA A CA 1
ATOM 2268 C C . ALA A 1 284 ? -7.303 -10.964 -7.214 1.00 95.25 284 ALA A C 1
ATOM 2270 O O . ALA A 1 284 ? -7.132 -10.974 -8.430 1.00 95.25 284 ALA A O 1
ATOM 2271 N N . ALA A 1 285 ? -6.299 -11.147 -6.350 1.00 93.75 285 ALA A N 1
ATOM 2272 C CA . ALA A 1 285 ? -4.921 -11.389 -6.770 1.00 93.75 285 ALA A CA 1
ATOM 2273 C C . ALA A 1 285 ? -4.801 -12.642 -7.656 1.00 93.75 285 ALA A C 1
ATOM 2275 O O . ALA A 1 285 ? -4.180 -12.580 -8.714 1.00 93.75 285 ALA A O 1
ATOM 2276 N N . ARG A 1 286 ? -5.450 -13.751 -7.272 1.00 90.06 286 ARG A N 1
ATOM 2277 C CA . ARG A 1 286 ? -5.522 -15.001 -8.056 1.00 90.06 286 ARG A CA 1
ATOM 2278 C C . ARG A 1 286 ? -6.168 -14.793 -9.416 1.00 90.06 286 ARG A C 1
ATOM 2280 O O . ARG A 1 286 ? -5.618 -15.223 -10.426 1.00 90.06 286 ARG A O 1
ATOM 2287 N N . ALA A 1 287 ? -7.312 -14.112 -9.445 1.00 86.88 287 ALA A N 1
ATOM 2288 C CA . ALA A 1 287 ? -8.027 -13.823 -10.681 1.00 86.88 287 ALA A CA 1
ATOM 2289 C C . ALA A 1 287 ? -7.206 -12.935 -11.626 1.00 86.88 287 ALA A C 1
ATOM 2291 O O . ALA A 1 287 ? -7.230 -13.148 -12.835 1.00 86.88 287 ALA A O 1
ATOM 2292 N N . CYS A 1 288 ? -6.464 -11.967 -11.081 1.00 86.69 288 CYS A N 1
ATOM 2293 C CA . CYS A 1 288 ? -5.573 -11.119 -11.861 1.00 86.69 288 CYS A CA 1
ATOM 2294 C C . CYS A 1 288 ? -4.366 -11.911 -12.389 1.00 86.69 288 CYS A C 1
ATOM 2296 O O . CYS A 1 288 ? -4.034 -11.801 -13.565 1.00 86.69 288 CYS A O 1
ATOM 2298 N N . ALA A 1 289 ? -3.698 -12.680 -11.528 1.00 85.12 289 ALA A N 1
ATOM 2299 C CA . ALA A 1 289 ? -2.415 -13.314 -11.830 1.00 85.12 289 ALA A CA 1
ATOM 2300 C C . ALA A 1 289 ? -2.532 -14.653 -12.582 1.00 85.12 289 ALA A C 1
ATOM 2302 O O . ALA A 1 289 ? -1.539 -15.140 -13.112 1.00 85.12 289 ALA A O 1
ATOM 2303 N N . GLY A 1 290 ? -3.731 -15.241 -12.649 1.00 81.94 290 GLY A N 1
ATOM 2304 C CA . GLY A 1 290 ? -3.991 -16.492 -13.366 1.00 81.94 290 GLY A CA 1
ATOM 2305 C C . GLY A 1 290 ? -3.718 -17.765 -12.558 1.00 81.94 290 GLY A C 1
ATOM 2306 O O . GLY A 1 290 ? -3.744 -18.853 -13.127 1.00 81.94 290 GLY A O 1
ATOM 2307 N N . GLY A 1 291 ? -3.485 -17.652 -11.247 1.00 83.38 291 GLY A N 1
ATOM 2308 C CA . GLY A 1 291 ? -3.180 -18.794 -10.388 1.00 83.38 291 GLY A CA 1
ATOM 2309 C C . GLY A 1 291 ? -2.708 -18.403 -8.990 1.00 83.38 291 GLY A C 1
ATOM 2310 O O . GLY A 1 291 ? -2.449 -17.233 -8.698 1.00 83.38 291 GLY A O 1
ATOM 2311 N N . ASP A 1 292 ? -2.608 -19.398 -8.106 1.00 87.38 292 ASP A N 1
ATOM 2312 C CA . ASP A 1 292 ? -2.156 -19.211 -6.723 1.00 87.38 292 ASP A CA 1
ATOM 2313 C C . ASP A 1 292 ? -0.688 -18.805 -6.655 1.00 87.38 292 ASP A C 1
ATOM 2315 O O . ASP A 1 292 ? -0.331 -17.856 -5.957 1.00 87.38 292 ASP A O 1
ATOM 2319 N N . GLN A 1 293 ? 0.170 -19.511 -7.389 1.00 85.81 293 GLN A N 1
ATOM 2320 C CA . GLN A 1 293 ? 1.609 -19.285 -7.350 1.00 85.81 293 GLN A CA 1
ATOM 2321 C C . GLN A 1 293 ? 1.970 -17.901 -7.906 1.00 85.81 293 GLN A C 1
ATOM 2323 O O . GLN A 1 293 ? 2.795 -17.189 -7.331 1.00 85.81 293 GLN A O 1
ATOM 2328 N N . GLU A 1 294 ? 1.322 -17.498 -8.994 1.00 84.94 294 GLU A N 1
ATOM 2329 C CA . GLU A 1 294 ? 1.479 -16.191 -9.622 1.00 84.94 294 GLU A CA 1
ATOM 2330 C C . GLU A 1 294 ? 0.954 -15.078 -8.710 1.00 84.94 294 GLU A C 1
ATOM 2332 O O . GLU A 1 294 ? 1.614 -14.051 -8.562 1.00 84.94 294 GLU A O 1
ATOM 2337 N N . ALA A 1 295 ? -0.173 -15.294 -8.022 1.00 89.69 295 ALA A N 1
ATOM 2338 C CA . ALA A 1 295 ? -0.702 -14.334 -7.055 1.00 89.69 295 ALA A CA 1
ATOM 2339 C C . ALA A 1 295 ? 0.246 -14.109 -5.870 1.00 89.69 295 ALA A C 1
ATOM 2341 O O . ALA A 1 295 ? 0.406 -12.970 -5.426 1.00 89.69 295 ALA A O 1
ATOM 2342 N N . TRP A 1 296 ? 0.902 -15.160 -5.367 1.00 90.56 296 TRP A N 1
ATOM 2343 C CA . TRP A 1 296 ? 1.912 -15.028 -4.312 1.00 90.56 296 TRP A CA 1
ATOM 2344 C C . TRP A 1 296 ? 3.133 -14.242 -4.789 1.00 90.56 296 TRP A C 1
ATOM 2346 O O . TRP A 1 296 ? 3.559 -13.294 -4.126 1.00 90.56 296 TRP A O 1
ATOM 2356 N N . ARG A 1 297 ? 3.654 -14.569 -5.979 1.00 88.44 297 ARG A N 1
ATOM 2357 C CA . ARG A 1 297 ? 4.767 -13.825 -6.594 1.00 88.44 297 ARG A CA 1
ATOM 2358 C C . ARG A 1 297 ? 4.422 -12.350 -6.777 1.00 88.44 297 ARG A C 1
ATOM 2360 O O . ARG A 1 297 ? 5.222 -11.488 -6.420 1.00 88.44 297 ARG A O 1
ATOM 2367 N N . LEU A 1 298 ? 3.218 -12.061 -7.262 1.00 89.62 298 LEU A N 1
ATOM 2368 C CA . LEU A 1 298 ? 2.748 -10.697 -7.463 1.00 89.62 298 LEU A CA 1
ATOM 2369 C C . LEU A 1 298 ? 2.587 -9.940 -6.138 1.00 89.62 298 LEU A C 1
ATOM 2371 O O . LEU A 1 298 ? 3.064 -8.815 -6.016 1.00 89.62 298 LEU A O 1
ATOM 2375 N N . ASN A 1 299 ? 2.001 -10.559 -5.109 1.00 93.81 299 ASN A N 1
ATOM 2376 C CA . ASN A 1 299 ? 1.922 -9.964 -3.770 1.00 93.81 299 ASN A CA 1
ATOM 2377 C C . ASN A 1 299 ? 3.303 -9.670 -3.170 1.00 93.81 299 ASN A C 1
ATOM 2379 O O . ASN A 1 299 ? 3.464 -8.665 -2.472 1.00 93.81 299 ASN A O 1
ATOM 2383 N N . ARG A 1 300 ? 4.301 -10.518 -3.440 1.00 93.56 300 ARG A N 1
ATOM 2384 C CA . ARG A 1 300 ? 5.687 -10.301 -3.012 1.00 93.56 300 ARG A CA 1
ATOM 2385 C C . ARG A 1 300 ? 6.339 -9.132 -3.748 1.00 93.56 300 ARG A C 1
ATOM 2387 O O . ARG A 1 300 ? 6.923 -8.276 -3.090 1.00 93.56 300 ARG A O 1
ATOM 2394 N N . ALA A 1 301 ? 6.189 -9.038 -5.068 1.00 90.44 301 ALA A N 1
ATOM 2395 C CA . ALA A 1 301 ? 6.716 -7.899 -5.825 1.00 90.44 301 ALA A CA 1
ATOM 2396 C C . ALA A 1 301 ? 6.065 -6.575 -5.405 1.00 90.44 301 ALA A C 1
ATOM 2398 O O . ALA A 1 301 ? 6.755 -5.577 -5.207 1.00 90.44 301 ALA A O 1
ATOM 2399 N N . ILE A 1 302 ? 4.748 -6.577 -5.169 1.00 93.50 302 ILE A N 1
ATOM 2400 C CA . ILE A 1 302 ? 4.038 -5.417 -4.618 1.00 93.50 302 ILE A CA 1
ATOM 2401 C C . ILE A 1 302 ? 4.611 -5.029 -3.247 1.00 93.50 302 ILE A C 1
ATOM 2403 O O . ILE A 1 302 ? 4.781 -3.841 -2.979 1.00 93.50 302 ILE A O 1
ATOM 2407 N N . ALA A 1 303 ? 4.921 -5.998 -2.380 1.00 95.75 303 ALA A N 1
ATOM 2408 C CA . ALA A 1 303 ? 5.522 -5.722 -1.075 1.00 95.75 303 ALA A CA 1
ATOM 2409 C C . ALA A 1 303 ? 6.921 -5.110 -1.194 1.00 95.75 303 ALA A C 1
ATOM 2411 O O . ALA A 1 303 ? 7.203 -4.111 -0.537 1.00 95.75 303 ALA A O 1
ATOM 2412 N N . GLN A 1 304 ? 7.770 -5.663 -2.060 1.00 93.62 304 GLN A N 1
ATOM 2413 C CA . GLN A 1 304 ? 9.122 -5.157 -2.302 1.00 93.62 304 GLN A CA 1
ATOM 2414 C C . GLN A 1 304 ? 9.100 -3.726 -2.847 1.00 93.62 304 GLN A C 1
ATOM 2416 O O . GLN A 1 304 ? 9.815 -2.861 -2.341 1.00 93.62 304 GLN A O 1
ATOM 2421 N N . GLU A 1 305 ? 8.229 -3.447 -3.817 1.00 92.62 305 GLU A N 1
ATOM 2422 C CA . GLU A 1 305 ? 8.073 -2.104 -4.374 1.00 92.62 305 GLU A CA 1
ATOM 2423 C C . GLU A 1 305 ? 7.483 -1.126 -3.347 1.00 92.62 305 GLU A C 1
ATOM 2425 O O . GLU A 1 305 ? 7.936 0.015 -3.240 1.00 92.62 305 GLU A O 1
ATOM 2430 N N . ALA A 1 306 ? 6.514 -1.561 -2.535 1.00 95.19 306 ALA A N 1
ATOM 2431 C CA . ALA A 1 306 ? 5.984 -0.747 -1.444 1.00 95.19 306 ALA A CA 1
ATOM 2432 C C . ALA A 1 306 ? 7.065 -0.424 -0.402 1.00 95.19 306 ALA A C 1
ATOM 2434 O O . ALA A 1 306 ? 7.170 0.723 0.027 1.00 95.19 306 ALA A O 1
ATOM 2435 N N . ALA A 1 307 ? 7.896 -1.402 -0.034 1.00 96.31 307 ALA A N 1
ATOM 2436 C CA . ALA A 1 307 ? 9.001 -1.197 0.891 1.00 96.31 307 ALA A CA 1
ATOM 2437 C C . ALA A 1 307 ? 10.033 -0.208 0.348 1.00 96.31 307 ALA A C 1
ATOM 2439 O O . ALA A 1 307 ? 10.444 0.702 1.065 1.00 96.31 307 ALA A O 1
ATOM 2440 N N . ARG A 1 308 ? 10.411 -0.355 -0.928 1.00 94.69 308 ARG A N 1
ATOM 2441 C CA . ARG A 1 308 ? 11.324 0.565 -1.612 1.00 94.69 308 ARG A CA 1
ATOM 2442 C C . ARG A 1 308 ? 10.788 1.996 -1.560 1.00 94.69 308 ARG A C 1
ATOM 2444 O O . ARG A 1 308 ? 11.491 2.886 -1.101 1.00 94.69 308 ARG A O 1
ATOM 2451 N N . ARG A 1 309 ? 9.516 2.204 -1.931 1.00 94.38 309 ARG A N 1
ATOM 2452 C CA . ARG A 1 309 ? 8.867 3.528 -1.875 1.00 94.38 309 ARG A CA 1
ATOM 2453 C C . ARG A 1 309 ? 8.835 4.106 -0.460 1.00 94.38 309 ARG A C 1
ATOM 2455 O O . ARG A 1 309 ? 9.059 5.300 -0.304 1.00 94.38 309 ARG A O 1
ATOM 2462 N N . LEU A 1 310 ? 8.558 3.287 0.558 1.00 95.44 310 LEU A N 1
ATOM 2463 C CA . LEU A 1 310 ? 8.565 3.738 1.951 1.00 95.44 310 LEU A CA 1
ATOM 2464 C C . LEU A 1 310 ? 9.955 4.206 2.391 1.00 95.44 310 LEU A C 1
ATOM 2466 O O . LEU A 1 310 ? 10.052 5.291 2.957 1.00 95.44 310 LEU A O 1
ATOM 2470 N N . LEU A 1 311 ? 11.005 3.432 2.097 1.00 94.56 311 LEU A N 1
ATOM 2471 C CA . LEU A 1 311 ? 12.387 3.810 2.411 1.00 94.56 311 LEU A CA 1
ATOM 2472 C C . LEU A 1 311 ? 12.797 5.085 1.674 1.00 94.56 311 LEU A C 1
ATOM 2474 O O . LEU A 1 311 ? 13.297 6.014 2.300 1.00 94.56 311 LEU A O 1
ATOM 2478 N N . ASP A 1 312 ? 12.486 5.186 0.378 1.00 93.25 312 ASP A N 1
ATOM 2479 C CA . ASP A 1 312 ? 12.755 6.391 -0.411 1.00 93.25 312 ASP A CA 1
ATOM 2480 C C . ASP A 1 312 ? 12.133 7.639 0.239 1.00 93.25 312 ASP A C 1
ATOM 2482 O O . ASP A 1 312 ? 12.745 8.709 0.273 1.00 93.25 312 ASP A O 1
ATOM 2486 N N . TRP A 1 313 ? 10.912 7.526 0.773 1.00 92.06 313 TRP A N 1
ATOM 2487 C CA . TRP A 1 313 ? 10.227 8.643 1.428 1.00 92.06 313 TRP A CA 1
ATOM 2488 C C . TRP A 1 313 ? 10.786 8.983 2.808 1.00 92.06 313 TRP A C 1
ATOM 2490 O O . TRP A 1 313 ? 10.734 10.151 3.191 1.00 92.06 313 TRP A O 1
ATOM 2500 N N . THR A 1 314 ? 11.293 8.001 3.556 1.00 92.44 314 THR A N 1
ATOM 2501 C CA . THR A 1 314 ? 11.860 8.225 4.896 1.00 92.44 314 THR A CA 1
ATOM 2502 C C . THR A 1 314 ? 13.320 8.660 4.870 1.00 92.44 314 THR A C 1
AT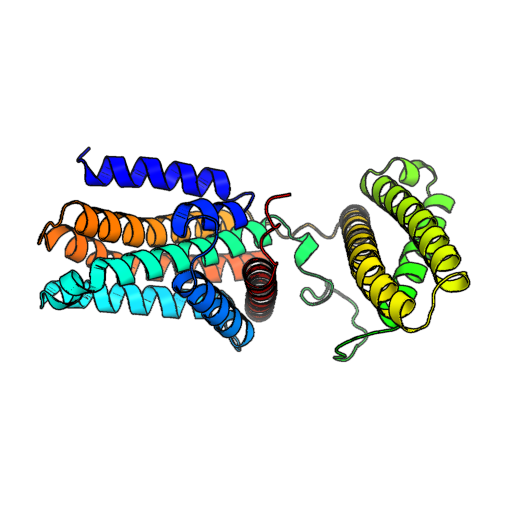OM 2504 O O . THR A 1 314 ? 13.757 9.326 5.808 1.00 92.44 314 THR A O 1
ATOM 2507 N N . ASP A 1 315 ? 14.053 8.296 3.817 1.00 87.56 315 ASP A N 1
ATOM 2508 C CA . ASP A 1 315 ? 15.497 8.516 3.696 1.00 87.56 315 ASP A CA 1
ATOM 2509 C C . ASP A 1 315 ? 15.830 9.749 2.840 1.00 87.56 315 ASP A C 1
ATOM 2511 O O . ASP A 1 315 ? 16.954 10.254 2.891 1.00 87.56 315 ASP A O 1
ATOM 2515 N N . SER A 1 316 ? 14.863 10.270 2.073 1.00 77.00 316 SER A N 1
ATOM 2516 C CA . SER A 1 316 ? 15.026 11.541 1.363 1.00 77.00 316 SER A CA 1
ATOM 2517 C C . SER A 1 316 ? 15.264 12.670 2.376 1.00 77.00 316 SER A C 1
ATOM 2519 O O . SER A 1 316 ? 14.389 12.910 3.215 1.00 77.00 316 SER A O 1
ATOM 2521 N N . PRO A 1 317 ? 16.403 13.390 2.311 1.00 57.28 317 PRO A N 1
ATOM 2522 C CA . PRO A 1 317 ? 16.617 14.552 3.160 1.00 57.28 317 PRO A CA 1
ATOM 2523 C C . PRO A 1 317 ? 15.484 15.547 2.914 1.00 57.28 317 PRO A C 1
ATOM 2525 O O . PRO A 1 317 ? 15.031 15.711 1.775 1.00 57.28 317 PRO A O 1
ATOM 2528 N N . HIS A 1 318 ? 15.002 16.190 3.982 1.00 55.28 318 HIS A N 1
ATOM 2529 C CA . HIS A 1 318 ? 14.112 17.332 3.817 1.00 55.28 318 HIS A CA 1
ATOM 2530 C C . HIS A 1 318 ? 14.772 18.284 2.818 1.00 55.28 318 HIS A C 1
ATOM 2532 O O . HIS A 1 318 ? 15.968 18.542 2.972 1.00 55.28 318 HIS A O 1
ATOM 2538 N N . PRO A 1 319 ? 14.059 18.762 1.779 1.00 48.66 319 PRO A N 1
ATOM 2539 C CA . PRO A 1 319 ? 14.550 19.911 1.046 1.00 48.66 319 PRO A CA 1
ATOM 2540 C C . PRO A 1 319 ? 14.700 21.006 2.097 1.00 48.66 319 PRO A C 1
ATOM 2542 O O . PRO A 1 319 ? 13.702 21.485 2.632 1.00 48.66 319 PRO A O 1
ATOM 2545 N N . GLU A 1 320 ? 15.943 21.276 2.494 1.00 41.81 320 GLU A N 1
ATOM 2546 C CA . GLU A 1 320 ? 16.251 22.382 3.381 1.00 41.81 320 GLU A CA 1
ATOM 2547 C C . GLU A 1 320 ? 15.640 23.622 2.739 1.00 41.81 320 GLU A C 1
ATOM 2549 O O . GLU A 1 320 ? 15.812 23.846 1.535 1.00 41.81 320 GLU A O 1
ATOM 2554 N N . GLU A 1 321 ? 14.848 24.346 3.529 1.00 39.12 321 GLU A N 1
ATOM 2555 C CA . GLU A 1 321 ? 14.254 25.626 3.168 1.00 39.12 321 GLU A CA 1
ATOM 2556 C C . GLU A 1 321 ? 15.349 26.501 2.543 1.00 39.12 321 GLU A C 1
ATOM 2558 O O . GLU A 1 321 ? 16.229 27.013 3.235 1.00 39.12 321 GLU A O 1
ATOM 2563 N N . SER A 1 322 ? 15.335 26.571 1.211 1.00 36.84 322 SER A N 1
ATOM 2564 C CA . SER A 1 322 ? 16.182 27.440 0.397 1.00 36.84 322 SER A CA 1
ATOM 2565 C C . SER A 1 322 ? 15.420 28.715 0.087 1.00 36.84 322 SER A C 1
ATOM 2567 O O . SER A 1 322 ? 14.210 28.604 -0.224 1.00 36.84 322 SER A O 1
#

Secondary structure (DSSP, 8-state):
--HHHHHHHHHHHHHHHHTTSTHHHHHHHHTTTTPHHHHHHHHHHHHHHHH--SSHHHHHHHHHHHHHHHHHHHTTT-SHHHHTHHHHHHHHHHHHHHHHHHHHHHH-GGGGGGGS---SS---------SS-THHHHHHHHHHHHHHHHHHH-GGGGGSHHHHHHHHHHHHHHHHHHHHHHHHHH--HHHHHHHHHHHHHHHHHHHHHHHHHHHHHHHHHHT-PPP--HHHHHHHHHHHHHHHHHHHHHHHHHHTT----HHHHHHHTTHHHHHHHHHHHHHHHHHHHTSHHHHHHHHHHHHHHHHHHHHHHHHSPP----

pLDDT: mean 84.71, std 16.05, range [28.33, 98.31]

Foldseek 3Di:
DDPLVVLLVVLLVVLVVCLLPLLVLCCSQQNPPHDPVLLVVLLVLLVCQLPVDQQRLLVSLVVLLVVLLVLLVVLVVDLVSVVCLVVLLSSLSSSLSSLSLLLNCLVVVLLLPPQAADPPDDDDDDDDDDDDDPVLVVVLVVLVVVLVVCCVVPVCCCVVPLSVQLVVLVVVVVVLVVVLVVCCVVDDPVVNVVSCVVSVVVVVVSSSSNSSSSVVVCCVVVVVDSQPCPQLSVLSSVLSSLSSSSNSLSVVCVVVVDSDSVSSNVNSVCSVVNVVSSVSNQVSLCSRQVHNSSSSSSSSSSSNSSSVVSCCSSVPPDPPDD

Radius of gyration: 23.29 Å; chains: 1; bounding box: 65×47×70 Å